Protein AF-0000000069091262 (afdb_homodimer)

pLDDT: mean 72.58, std 22.58, range [23.48, 96.19]

InterPro domains:
  IPR019362 Methylmalonic aciduria and homocystinuria type D protein [PF10229] (3-123)
  IPR019362 Methylmalonic aciduria and homocystinuria type D protein [PTHR13192] (2-123)

Structure (mmCIF, N/CA/C/O backbone):
data_AF-0000000069091262-model_v1
#
loop_
_entity.id
_entity.type
_entity.pdbx_description
1 polymer 'Methylmalonic aciduria and homocystinuria type D-like protein, mitochondrial'
#
loop_
_atom_site.group_PDB
_atom_site.id
_atom_site.type_symbol
_atom_site.label_atom_id
_atom_site.label_alt_id
_atom_site.label_comp_id
_atom_site.label_asym_id
_atom_site.label_entity_id
_atom_site.label_seq_id
_atom_site.pdbx_PDB_ins_code
_atom_site.Cartn_x
_atom_site.Cartn_y
_atom_site.Cartn_z
_atom_site.occupancy
_atom_site.B_iso_or_equiv
_atom_site.auth_seq_id
_atom_site.auth_comp_id
_atom_site.auth_asym_id
_atom_site.auth_atom_id
_atom_site.pdbx_PDB_model_num
ATOM 1 N N . MET A 1 1 ? -15.031 -21.859 -7.926 1 33.59 1 MET A N 1
ATOM 2 C CA . MET A 1 1 ? -15.445 -20.453 -7.871 1 33.59 1 MET A CA 1
ATOM 3 C C . MET A 1 1 ? -14.242 -19.531 -8.062 1 33.59 1 MET A C 1
ATOM 5 O O . MET A 1 1 ? -13.242 -19.656 -7.344 1 33.59 1 MET A O 1
ATOM 9 N N . SER A 1 2 ? -14.102 -19.078 -9.289 1 42.84 2 SER A N 1
ATOM 10 C CA . SER A 1 2 ? -12.93 -18.344 -9.781 1 42.84 2 SER A CA 1
ATOM 11 C C . SER A 1 2 ? -12.516 -17.25 -8.805 1 42.84 2 SER A C 1
ATOM 13 O O . SER A 1 2 ? -13.32 -16.391 -8.453 1 42.84 2 SER A O 1
ATOM 15 N N . LYS A 1 3 ? -11.922 -17.656 -7.812 1 57.53 3 LYS A N 1
ATOM 16 C CA . LYS A 1 3 ? -11.625 -16.734 -6.707 1 57.53 3 LYS A CA 1
ATOM 17 C C . LYS A 1 3 ? -11.211 -15.367 -7.223 1 57.53 3 LYS A C 1
ATOM 19 O O . LYS A 1 3 ? -10.305 -15.258 -8.055 1 57.53 3 LYS A O 1
ATOM 24 N N . SER A 1 4 ? -12.102 -14.391 -7.148 1 66.06 4 SER A N 1
ATOM 25 C CA . SER A 1 4 ? -12 -13.016 -7.641 1 66.06 4 SER A CA 1
ATOM 26 C C . SER A 1 4 ? -10.695 -12.367 -7.195 1 66.06 4 SER A C 1
ATOM 28 O O . SER A 1 4 ? -10.211 -12.609 -6.086 1 66.06 4 SER A O 1
ATOM 30 N N . SER A 1 5 ? -9.969 -11.875 -8.172 1 82.62 5 SER A N 1
ATOM 31 C CA . SER A 1 5 ? -8.734 -11.133 -7.934 1 82.62 5 SER A CA 1
ATOM 32 C C . SER A 1 5 ? -8.961 -9.969 -6.977 1 82.62 5 SER A C 1
ATOM 34 O O . SER A 1 5 ? -10.016 -9.32 -7.016 1 82.62 5 SER A O 1
ATOM 36 N N . LEU A 1 6 ? -8.188 -9.953 -5.93 1 86.81 6 LEU A N 1
ATOM 37 C CA . LEU A 1 6 ? -8.25 -8.82 -5.012 1 86.81 6 LEU A CA 1
ATOM 38 C C . LEU A 1 6 ? -6.855 -8.242 -4.762 1 86.81 6 LEU A C 1
ATOM 40 O O . LEU A 1 6 ? -5.91 -8.992 -4.492 1 86.81 6 LEU A O 1
ATOM 44 N N . THR A 1 7 ? -6.785 -6.98 -4.918 1 87.69 7 THR A N 1
ATOM 45 C CA . THR A 1 7 ? -5.574 -6.223 -4.617 1 87.69 7 THR A CA 1
ATOM 46 C C . THR A 1 7 ? -5.855 -5.145 -3.574 1 87.69 7 THR A C 1
ATOM 48 O O . THR A 1 7 ? -6.879 -4.461 -3.643 1 87.69 7 THR A O 1
ATOM 51 N N . VAL A 1 8 ? -4.984 -5.035 -2.604 1 86.94 8 VAL A N 1
ATOM 52 C CA . VAL A 1 8 ? -5.082 -4.004 -1.573 1 86.94 8 VAL A CA 1
ATOM 53 C C . VAL A 1 8 ? -3.848 -3.105 -1.623 1 86.94 8 VAL A C 1
ATOM 55 O O . VAL A 1 8 ? -2.717 -3.594 -1.663 1 86.94 8 VAL A O 1
ATOM 58 N N . ILE A 1 9 ? -4.059 -1.83 -1.639 1 88.31 9 ILE A N 1
ATOM 59 C CA . ILE A 1 9 ? -2.994 -0.836 -1.575 1 88.31 9 ILE A CA 1
ATOM 60 C C . ILE A 1 9 ? -3.113 -0.033 -0.282 1 88.31 9 ILE A C 1
ATOM 62 O O . ILE A 1 9 ? -4.145 0.593 -0.027 1 88.31 9 ILE A O 1
ATOM 66 N N . THR A 1 10 ? -2.111 -0.084 0.48 1 89.44 10 THR A N 1
ATOM 67 C CA . THR A 1 10 ? -2.084 0.651 1.74 1 89.44 10 THR A CA 1
ATOM 68 C C . THR A 1 10 ? -0.967 1.689 1.736 1 89.44 10 THR A C 1
ATOM 70 O O . THR A 1 10 ? 0.157 1.398 1.321 1 89.44 10 THR A O 1
ATOM 73 N N . ILE A 1 11 ? -1.297 2.869 2.152 1 89.38 11 ILE A N 1
ATOM 74 C CA . ILE A 1 11 ? -0.307 3.93 2.301 1 89.38 11 ILE A CA 1
ATOM 75 C C . ILE A 1 11 ? -0.222 4.355 3.764 1 89.38 11 ILE A C 1
ATOM 77 O O . ILE A 1 11 ? -1.247 4.539 4.426 1 89.38 11 ILE A O 1
ATOM 81 N N . SER A 1 12 ? 0.954 4.371 4.277 1 89.56 12 SER A N 1
ATOM 82 C CA . SER A 1 12 ? 1.225 4.871 5.621 1 89.56 12 SER A CA 1
ATOM 83 C C . SER A 1 12 ? 2.193 6.051 5.59 1 89.56 12 SER A C 1
ATOM 85 O O . SER A 1 12 ? 3.246 5.977 4.953 1 89.56 12 SER A O 1
ATOM 87 N N . HIS A 1 13 ? 1.832 7.113 6.258 1 90.12 13 HIS A N 1
ATOM 88 C CA . HIS A 1 13 ? 2.629 8.336 6.312 1 90.12 13 HIS A CA 1
ATOM 89 C C . HIS A 1 13 ? 2.992 8.688 7.75 1 90.12 13 HIS A C 1
ATOM 91 O O . HIS A 1 13 ? 2.129 8.703 8.633 1 90.12 13 HIS A O 1
ATOM 97 N N . ARG A 1 14 ? 4.277 8.906 7.977 1 90.62 14 ARG A N 1
ATOM 98 C CA . ARG A 1 14 ? 4.707 9.383 9.289 1 90.62 14 ARG A CA 1
ATOM 99 C C . ARG A 1 14 ? 4.375 10.859 9.469 1 90.62 14 ARG A C 1
ATOM 101 O O . ARG A 1 14 ? 4.941 11.719 8.789 1 90.62 14 ARG A O 1
ATOM 108 N N . THR A 1 15 ? 3.559 11.18 10.43 1 93.44 15 THR A N 1
ATOM 109 C CA . THR A 1 15 ? 3.084 12.547 10.625 1 93.44 15 THR A CA 1
ATOM 110 C C . THR A 1 15 ? 4.027 13.32 11.539 1 93.44 15 THR A C 1
ATOM 112 O O . THR A 1 15 ? 4.777 12.727 12.312 1 93.44 15 THR A O 1
ATOM 115 N N . SER A 1 16 ? 3.936 14.609 11.461 1 94.06 16 SER A N 1
ATOM 116 C CA . SER A 1 16 ? 4.715 15.492 12.328 1 94.06 16 SER A CA 1
ATOM 117 C C . SER A 1 16 ? 4.125 15.555 13.727 1 94.06 16 SER A C 1
ATOM 119 O O . SER A 1 16 ? 4.859 15.648 14.711 1 94.06 16 SER A O 1
ATOM 121 N N . HIS A 1 17 ? 2.859 15.508 13.789 1 94.69 17 HIS A N 1
ATOM 122 C CA . HIS A 1 17 ? 2.186 15.641 15.07 1 94.69 17 HIS A CA 1
ATOM 123 C C . HIS A 1 17 ? 1.541 14.328 15.5 1 94.69 17 HIS A C 1
ATOM 125 O O . HIS A 1 17 ? 1.252 13.469 14.656 1 94.69 17 HIS A O 1
ATOM 131 N N . ASP A 1 18 ? 1.351 14.211 16.797 1 94.19 18 ASP A N 1
ATOM 132 C CA . ASP A 1 18 ? 0.651 13.078 17.391 1 94.19 18 ASP A CA 1
ATOM 133 C C . ASP A 1 18 ? -0.83 13.086 17.031 1 94.19 18 ASP A C 1
ATOM 135 O O . ASP A 1 18 ? -1.584 13.945 17.484 1 94.19 18 ASP A O 1
ATOM 139 N N . MET A 1 19 ? -1.296 12.078 16.25 1 93.06 19 MET A N 1
ATOM 140 C CA . MET A 1 19 ? -2.637 12.039 15.688 1 93.06 19 MET A CA 1
ATOM 141 C C . MET A 1 19 ? -3.67 11.656 16.734 1 93.06 19 MET A C 1
ATOM 143 O O . MET A 1 19 ? -4.875 11.742 16.5 1 93.06 19 MET A O 1
ATOM 147 N N . SER A 1 20 ? -3.197 11.273 17.891 1 89.94 20 SER A N 1
ATOM 148 C CA . SER A 1 20 ? -4.133 10.938 18.969 1 89.94 20 SER A CA 1
ATOM 149 C C . SER A 1 20 ? -4.59 12.195 19.703 1 89.94 20 SER A C 1
ATOM 151 O O . SER A 1 20 ? -5.578 12.156 20.438 1 89.94 20 SER A O 1
ATOM 153 N N . GLY A 1 21 ? -3.908 13.211 19.484 1 89.31 21 GLY A N 1
ATOM 154 C CA . GLY A 1 21 ? -4.246 14.453 20.156 1 89.31 21 GLY A CA 1
ATOM 155 C C . GLY A 1 21 ? -5.109 15.375 19.297 1 89.31 21 GLY A C 1
ATOM 156 O O . GLY A 1 21 ? -5.398 15.07 18.141 1 89.31 21 GLY A O 1
ATOM 157 N N . TRP A 1 22 ? -5.641 16.484 20.125 1 90 22 TRP A N 1
ATOM 158 C CA . TRP A 1 22 ? -6.438 17.484 19.438 1 90 22 TRP A CA 1
ATOM 159 C C . TRP A 1 22 ? -5.828 18.875 19.609 1 90 22 TRP A C 1
ATOM 161 O O . TRP A 1 22 ? -5.523 19.297 20.734 1 90 22 TRP A O 1
ATOM 171 N N . SER A 1 23 ? -5.367 19.406 18.547 1 94.44 23 SER A N 1
ATOM 172 C CA . SER A 1 23 ? -4.91 20.781 18.422 1 94.44 23 SER A CA 1
ATOM 173 C C . SER A 1 23 ? -5.148 21.328 17.016 1 94.44 23 SER A C 1
ATOM 175 O O . SER A 1 23 ? -5.477 20.562 16.094 1 94.44 23 SER A O 1
ATOM 177 N N . GLN A 1 24 ? -5.023 22.594 16.938 1 96.12 24 GLN A N 1
ATOM 178 C CA . GLN A 1 24 ? -5.195 23.203 15.617 1 96.12 24 GLN A CA 1
ATOM 179 C C . GLN A 1 24 ? -4.176 22.641 14.625 1 96.12 24 GLN A C 1
ATOM 181 O O . GLN A 1 24 ? -4.527 22.312 13.492 1 96.12 24 GLN A O 1
ATOM 186 N N . ASP A 1 25 ? -2.926 22.516 15.016 1 95.56 25 ASP A N 1
ATOM 187 C CA . ASP A 1 25 ? -1.871 22 14.148 1 95.56 25 ASP A CA 1
ATOM 188 C C . ASP A 1 25 ? -2.16 20.562 13.742 1 95.56 25 ASP A C 1
ATOM 190 O O . ASP A 1 25 ? -1.949 20.172 12.586 1 95.56 25 ASP A O 1
ATOM 194 N N . VAL A 1 26 ? -2.596 19.781 14.672 1 94.75 26 VAL A N 1
ATOM 195 C CA . VAL A 1 26 ? -2.932 18.391 14.406 1 94.75 26 VAL A CA 1
ATOM 196 C C . VAL A 1 26 ? -4.094 18.312 13.414 1 94.75 26 VAL A C 1
ATOM 198 O O . VAL A 1 26 ? -4.062 17.531 12.461 1 94.75 26 VAL A O 1
ATOM 201 N N . GLU A 1 27 ? -5.074 19.156 13.617 1 95.25 27 GLU A N 1
ATOM 202 C CA . GLU A 1 27 ? -6.242 19.156 12.742 1 95.25 27 GLU A CA 1
ATOM 203 C C . GLU A 1 27 ? -5.867 19.578 11.328 1 95.25 27 GLU A C 1
ATOM 205 O O . GLU A 1 27 ? -6.344 18.984 10.352 1 95.25 27 GLU A O 1
ATOM 210 N N . GLU A 1 28 ? -5.094 20.562 11.242 1 96 28 GLU A N 1
ATOM 211 C CA . GLU A 1 28 ? -4.645 21.016 9.93 1 96 28 GLU A CA 1
ATOM 212 C C . GLU A 1 28 ? -3.867 19.922 9.203 1 96 28 GLU A C 1
ATOM 214 O O . GLU A 1 28 ? -4.094 19.688 8.016 1 96 28 GLU A O 1
ATOM 219 N N . GLU A 1 29 ? -2.926 19.297 9.891 1 94.62 29 GLU A N 1
ATOM 220 C CA . GLU A 1 29 ? -2.176 18.203 9.281 1 94.62 29 GLU A CA 1
ATOM 221 C C . GLU A 1 29 ? -3.102 17.047 8.875 1 94.62 29 GLU A C 1
ATOM 223 O O . GLU A 1 29 ? -2.979 16.516 7.777 1 94.62 29 GLU A O 1
ATOM 228 N N . ARG A 1 30 ? -4.062 16.719 9.766 1 94.31 30 ARG A N 1
ATOM 229 C CA . ARG A 1 30 ? -5.012 15.641 9.516 1 94.31 30 ARG A CA 1
ATOM 230 C C . ARG A 1 30 ? -5.875 15.945 8.289 1 94.31 30 ARG A C 1
ATOM 232 O O . ARG A 1 30 ? -6.059 15.094 7.426 1 94.31 30 ARG A O 1
ATOM 239 N N . GLU A 1 31 ? -6.379 17.109 8.203 1 95 31 GLU A N 1
ATOM 240 C CA . GLU A 1 31 ? -7.242 17.516 7.098 1 95 31 GLU A CA 1
ATOM 241 C C . GLU A 1 31 ? -6.473 17.547 5.781 1 95 31 GLU A C 1
ATOM 243 O O . GLU A 1 31 ? -7.008 17.188 4.73 1 95 31 GLU A O 1
ATOM 248 N N . GLY A 1 32 ? -5.258 18.016 5.828 1 93.94 32 GLY A N 1
ATOM 249 C CA . GLY A 1 32 ? -4.426 18.016 4.637 1 93.94 32 GLY A CA 1
ATOM 250 C C . GLY A 1 32 ? -4.156 16.609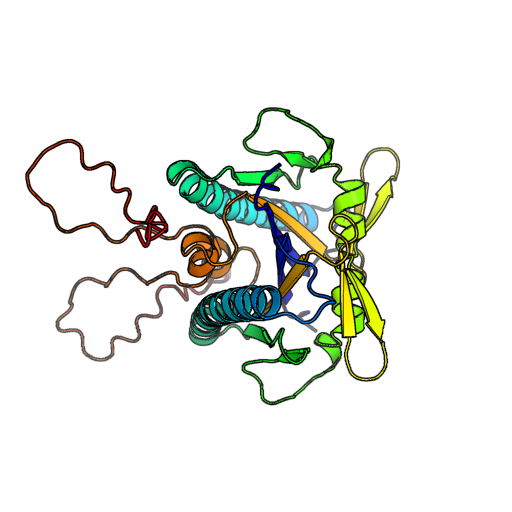 4.105 1 93.94 32 GLY A C 1
ATOM 251 O O . GLY A 1 32 ? -4.273 16.375 2.902 1 93.94 32 GLY A O 1
ATOM 252 N N . LEU A 1 33 ? -3.779 15.781 4.973 1 93.19 33 LEU A N 1
ATOM 253 C CA . LEU A 1 33 ? -3.516 14.398 4.582 1 93.19 33 LEU A CA 1
ATOM 254 C C . LEU A 1 33 ? -4.789 13.719 4.078 1 93.19 33 LEU A C 1
ATOM 256 O O . LEU A 1 33 ? -4.758 12.984 3.09 1 93.19 33 LEU A O 1
ATOM 260 N N . LEU A 1 34 ? -5.926 14.008 4.75 1 94.25 34 LEU A N 1
ATOM 261 C CA . LEU A 1 34 ? -7.215 13.477 4.32 1 94.25 34 LEU A CA 1
ATOM 262 C C . LEU A 1 34 ? -7.543 13.93 2.9 1 94.25 34 LEU A C 1
ATOM 264 O O . LEU A 1 34 ? -7.898 13.109 2.051 1 94.25 34 LEU A O 1
ATOM 268 N N . ALA A 1 35 ? -7.402 15.195 2.662 1 93.25 35 ALA A N 1
ATOM 269 C CA . ALA A 1 35 ? -7.707 15.742 1.345 1 93.25 35 ALA A CA 1
ATOM 270 C C . ALA A 1 35 ? -6.82 15.125 0.27 1 93.25 35 ALA A C 1
ATOM 272 O O . ALA A 1 35 ? -7.301 14.758 -0.806 1 93.25 35 ALA A O 1
ATOM 273 N N . ALA A 1 36 ? -5.598 15.008 0.542 1 89.56 36 ALA A N 1
ATOM 274 C CA . ALA A 1 36 ? -4.652 14.43 -0.409 1 89.56 36 ALA A CA 1
ATOM 275 C C . ALA A 1 36 ? -5.008 12.977 -0.718 1 89.56 36 ALA A C 1
ATOM 277 O O . ALA A 1 36 ? -5.004 12.562 -1.88 1 89.56 36 ALA A O 1
ATOM 278 N N . PHE A 1 37 ? -5.309 12.227 0.301 1 91.31 37 PHE A N 1
ATOM 279 C CA . PHE A 1 37 ? -5.637 10.82 0.103 1 91.31 37 PHE A CA 1
ATOM 280 C C . PHE A 1 37 ? -6.93 10.664 -0.691 1 91.31 37 PHE A C 1
ATOM 282 O O . PHE A 1 37 ? -7.004 9.859 -1.621 1 91.31 37 PHE A O 1
ATOM 289 N N . ILE A 1 38 ? -7.918 11.391 -0.318 1 91.12 38 ILE A N 1
ATOM 290 C CA . ILE A 1 38 ? -9.211 11.281 -0.978 1 91.12 38 ILE A CA 1
ATOM 291 C C . ILE A 1 38 ? -9.078 11.656 -2.451 1 91.12 38 ILE A C 1
ATOM 293 O O . ILE A 1 38 ? -9.641 10.984 -3.322 1 91.12 38 ILE A O 1
ATOM 297 N N . LYS A 1 39 ? -8.367 12.633 -2.674 1 89.62 39 LYS A N 1
ATOM 298 C CA . LYS A 1 39 ? -8.164 13.023 -4.066 1 89.62 39 LYS A CA 1
ATOM 299 C C . LYS A 1 39 ? -7.438 11.938 -4.848 1 89.62 39 LYS A C 1
ATOM 301 O O . LYS A 1 39 ? -7.898 11.516 -5.91 1 89.62 39 LYS A O 1
ATOM 306 N N . GLY A 1 40 ? -6.32 11.477 -4.336 1 86.56 40 GLY A N 1
ATOM 307 C CA . GLY A 1 40 ? -5.535 10.453 -5.016 1 86.56 40 GLY A CA 1
ATOM 308 C C . GLY A 1 40 ? -6.281 9.141 -5.176 1 86.56 40 GLY A C 1
ATOM 309 O O . GLY A 1 40 ? -6.367 8.602 -6.281 1 86.56 40 GLY A O 1
ATOM 310 N N . ALA A 1 41 ? -6.816 8.656 -4.059 1 89.12 41 ALA A N 1
ATOM 311 C CA . ALA A 1 41 ? -7.543 7.391 -4.082 1 89.12 41 ALA A CA 1
ATOM 312 C C . ALA A 1 41 ? -8.797 7.496 -4.949 1 89.12 41 ALA A C 1
ATOM 314 O O . ALA A 1 41 ? -9.148 6.551 -5.66 1 89.12 41 ALA A O 1
ATOM 315 N N . GLY A 1 42 ? -9.469 8.594 -4.844 1 89.44 42 GLY A N 1
ATOM 316 C CA . GLY A 1 42 ? -10.625 8.82 -5.688 1 89.44 42 GLY A CA 1
ATOM 317 C C . GLY A 1 42 ? -10.312 8.75 -7.172 1 89.44 42 GLY A C 1
ATOM 318 O O . GLY A 1 42 ? -11.039 8.117 -7.938 1 89.44 42 GLY A O 1
ATOM 319 N N . ASP A 1 43 ? -9.25 9.375 -7.582 1 85.81 43 ASP A N 1
ATOM 320 C CA . ASP A 1 43 ? -8.828 9.352 -8.977 1 85.81 43 ASP A CA 1
ATOM 321 C C . ASP A 1 43 ? -8.516 7.93 -9.438 1 85.81 43 ASP A C 1
ATOM 323 O O . ASP A 1 43 ? -8.898 7.523 -10.531 1 85.81 43 ASP A O 1
ATOM 327 N N . ILE A 1 44 ? -7.848 7.195 -8.625 1 86.06 44 ILE A N 1
ATOM 328 C CA . ILE A 1 44 ? -7.445 5.832 -8.961 1 86.06 44 ILE A CA 1
ATOM 329 C C . ILE A 1 44 ? -8.68 4.941 -9.07 1 86.06 44 ILE A C 1
ATOM 331 O O . ILE A 1 44 ? -8.82 4.184 -10.031 1 86.06 44 ILE A O 1
ATOM 335 N N . CYS A 1 45 ? -9.578 5.094 -8.148 1 88.94 45 CYS A N 1
ATOM 336 C CA . CYS A 1 45 ? -10.789 4.281 -8.164 1 88.94 45 CYS A CA 1
ATOM 337 C C . CYS A 1 45 ? -11.648 4.605 -9.375 1 88.94 45 CYS A C 1
ATOM 339 O O . CYS A 1 45 ? -12.234 3.705 -9.984 1 88.94 45 CYS A O 1
ATOM 341 N N . GLU A 1 46 ? -11.695 5.863 -9.648 1 90.38 46 GLU A N 1
ATOM 342 C CA . GLU A 1 46 ? -12.469 6.242 -10.82 1 90.38 46 GLU A CA 1
ATOM 343 C C . GLU A 1 46 ? -11.906 5.605 -12.086 1 90.38 46 GLU A C 1
ATOM 345 O O . GLU A 1 46 ? -12.648 5.074 -12.914 1 90.38 46 GLU A O 1
ATOM 350 N N . ALA A 1 47 ? -10.641 5.625 -12.289 1 85.12 47 ALA A N 1
ATOM 351 C CA . ALA A 1 47 ? -9.984 5.035 -13.453 1 85.12 47 ALA A CA 1
ATOM 352 C C . ALA A 1 47 ? -10.219 3.527 -13.508 1 85.12 47 ALA A C 1
ATOM 354 O O . ALA A 1 47 ? -10.555 2.986 -14.562 1 85.12 47 ALA A O 1
ATOM 355 N N . LEU A 1 48 ? -10.102 2.854 -12.406 1 88.31 48 LEU A N 1
ATOM 356 C CA . LEU A 1 48 ? -10.258 1.403 -12.344 1 88.31 48 LEU A CA 1
ATOM 357 C C . LEU A 1 48 ? -11.703 1.003 -12.625 1 88.31 48 LEU A C 1
ATOM 359 O O . LEU A 1 48 ? -11.961 0.082 -13.406 1 88.31 48 LEU A O 1
ATOM 363 N N . ASN A 1 49 ? -12.617 1.737 -12.023 1 90.38 49 ASN A N 1
ATOM 364 C CA . ASN A 1 49 ? -14.031 1.461 -12.25 1 90.38 49 ASN A CA 1
ATOM 365 C C . ASN A 1 49 ? -14.422 1.686 -13.703 1 90.38 49 ASN A C 1
ATOM 367 O O . ASN A 1 49 ? -15.203 0.917 -14.266 1 90.38 49 ASN A O 1
ATOM 371 N N . SER A 1 50 ? -13.844 2.686 -14.266 1 90.31 50 SER A N 1
ATOM 372 C CA . SER A 1 50 ? -14.133 2.984 -15.664 1 90.31 50 SER A CA 1
ATOM 373 C C . SER A 1 50 ? -13.609 1.889 -16.578 1 90.31 50 SER A C 1
ATOM 375 O O . SER A 1 50 ? -14.148 1.682 -17.672 1 90.31 50 SER A O 1
ATOM 377 N N . CYS A 1 51 ? -12.602 1.196 -16.109 1 87 51 CYS A N 1
ATOM 378 C CA . CYS A 1 51 ? -12.008 0.113 -16.891 1 87 51 CYS A CA 1
ATOM 379 C C . CYS A 1 51 ? -12.664 -1.221 -16.562 1 87 51 CYS A C 1
ATOM 381 O O . CYS A 1 51 ? -12.227 -2.27 -17.031 1 87 51 CYS A O 1
ATOM 383 N N . GLY A 1 52 ? -13.672 -1.213 -15.672 1 90.19 52 GLY A N 1
ATOM 384 C CA . GLY A 1 52 ? -14.461 -2.408 -15.422 1 90.19 52 GLY A CA 1
ATOM 385 C C . GLY A 1 52 ? -14.008 -3.174 -14.195 1 90.19 52 GLY A C 1
ATOM 386 O O . GLY A 1 52 ? -14.469 -4.289 -13.945 1 90.19 52 GLY A O 1
ATOM 387 N N . PHE A 1 53 ? -13.078 -2.682 -13.422 1 87.38 53 PHE A N 1
ATOM 388 C CA . PHE A 1 53 ? -12.641 -3.293 -12.172 1 87.38 53 PHE A CA 1
ATOM 389 C C . PHE A 1 53 ? -13.289 -2.609 -10.977 1 87.38 53 PHE A C 1
ATOM 391 O O . PHE A 1 53 ? -13.227 -1.385 -10.844 1 87.38 53 PHE A O 1
ATOM 398 N N . TRP A 1 54 ? -13.852 -3.416 -10.133 1 89.31 54 TRP A N 1
ATOM 399 C CA . TRP A 1 54 ? -14.359 -2.809 -8.906 1 89.31 54 TRP A CA 1
ATOM 400 C C . TRP A 1 54 ? -13.227 -2.201 -8.086 1 89.31 54 TRP A C 1
ATOM 402 O O . TRP A 1 54 ? -12.18 -2.82 -7.91 1 89.31 54 TRP A O 1
ATOM 412 N N . ALA A 1 55 ? -13.414 -0.997 -7.633 1 89.75 55 ALA A N 1
ATOM 413 C CA . ALA A 1 55 ? -12.453 -0.332 -6.758 1 89.75 55 ALA A CA 1
ATOM 414 C C . ALA A 1 55 ? -13.156 0.596 -5.773 1 89.75 55 ALA A C 1
ATOM 416 O O . ALA A 1 55 ? -14.117 1.275 -6.133 1 89.75 55 ALA A O 1
ATOM 417 N N . ASP A 1 56 ? -12.656 0.563 -4.578 1 90.75 56 ASP A N 1
ATOM 418 C CA . ASP A 1 56 ? -13.102 1.446 -3.508 1 90.75 56 ASP A CA 1
ATOM 419 C C . ASP A 1 56 ? -12.008 1.643 -2.463 1 90.75 56 ASP A C 1
ATOM 421 O O . ASP A 1 56 ? -10.977 0.963 -2.5 1 90.75 56 ASP A O 1
ATOM 425 N N . PHE A 1 57 ? -12.156 2.699 -1.613 1 88.94 57 PHE A N 1
ATOM 426 C CA . PHE A 1 57 ? -11.18 2.924 -0.549 1 88.94 57 PHE A CA 1
ATOM 427 C C . PHE A 1 57 ? -11.883 3.273 0.758 1 88.94 57 PHE A C 1
ATOM 429 O O . PHE A 1 57 ? -13.062 3.639 0.758 1 88.94 57 PHE A O 1
ATOM 436 N N . ILE A 1 58 ? -11.234 3.092 1.827 1 88.5 58 ILE A N 1
ATOM 437 C CA . ILE A 1 58 ? -11.773 3.426 3.141 1 88.5 58 ILE A CA 1
ATOM 438 C C . ILE A 1 58 ? -11.586 4.918 3.41 1 88.5 58 ILE A C 1
ATOM 440 O O . ILE A 1 58 ? -10.492 5.457 3.232 1 88.5 58 ILE A O 1
ATOM 444 N N . ASP A 1 59 ? -12.633 5.551 3.736 1 89.56 59 ASP A N 1
ATOM 445 C CA . ASP A 1 59 ? -12.547 6.926 4.215 1 89.56 59 ASP A CA 1
ATOM 446 C C . ASP A 1 59 ? -11.867 6.992 5.582 1 89.56 59 ASP A C 1
ATOM 448 O O . ASP A 1 59 ? -12.43 6.535 6.582 1 89.56 59 ASP A O 1
ATOM 452 N N . PRO A 1 60 ? -10.672 7.617 5.699 1 88.75 60 PRO A N 1
ATOM 453 C CA . PRO A 1 60 ? -9.945 7.594 6.973 1 88.75 60 PRO A CA 1
ATOM 454 C C . PRO A 1 60 ? -10.664 8.375 8.07 1 88.75 60 PRO A C 1
ATOM 456 O O . PRO A 1 60 ? -10.406 8.164 9.258 1 88.75 60 PRO A O 1
ATOM 459 N N . SER A 1 61 ? -11.516 9.273 7.707 1 88.31 61 SER A N 1
ATOM 460 C CA . SER A 1 61 ? -12.156 10.133 8.703 1 88.31 61 SER A CA 1
ATOM 461 C C . SER A 1 61 ? -13.266 9.383 9.438 1 88.31 61 SER A C 1
ATOM 463 O O . SER A 1 61 ? -13.641 9.766 10.547 1 88.31 61 SER A O 1
ATOM 465 N N . CYS A 1 62 ? -13.789 8.328 8.828 1 84.75 62 CYS A N 1
ATOM 466 C CA . CYS A 1 62 ? -14.914 7.66 9.469 1 84.75 62 CYS A CA 1
ATOM 467 C C . CYS A 1 62 ? -14.75 6.145 9.422 1 84.75 62 CYS A C 1
ATOM 469 O O . CYS A 1 62 ? -15.492 5.414 10.086 1 84.75 62 CYS A O 1
ATOM 471 N N . GLY A 1 63 ? -13.844 5.648 8.578 1 83.31 63 GLY A N 1
ATOM 472 C CA . GLY A 1 63 ? -13.562 4.219 8.555 1 83.31 63 GLY A CA 1
ATOM 473 C C . GLY A 1 63 ? -14.531 3.436 7.688 1 83.31 63 GLY A C 1
ATOM 474 O O . GLY A 1 63 ? -14.648 2.217 7.828 1 83.31 63 GLY A O 1
ATOM 475 N N . LYS A 1 64 ? -15.203 4.043 6.727 1 83.5 64 LYS A N 1
ATOM 476 C CA . LYS A 1 64 ? -16.172 3.402 5.832 1 83.5 64 LYS A CA 1
ATOM 477 C C . LYS A 1 64 ? -15.734 3.523 4.375 1 83.5 64 LYS A C 1
ATOM 479 O O . LYS A 1 64 ? -14.961 4.418 4.027 1 83.5 64 LYS A O 1
ATOM 484 N N . PRO A 1 65 ? -16.266 2.545 3.541 1 88.25 65 PRO A N 1
ATOM 485 C CA . PRO A 1 65 ? -15.992 2.729 2.113 1 88.25 65 PRO A CA 1
ATOM 486 C C . PRO A 1 65 ? -16.469 4.082 1.591 1 88.25 65 PRO A C 1
ATOM 488 O O . PRO A 1 65 ? -17.531 4.562 1.994 1 88.25 65 PRO A O 1
ATOM 491 N N . TYR A 1 66 ? -15.656 4.602 0.7 1 90.25 66 TYR A N 1
ATOM 492 C CA . TYR A 1 66 ? -15.93 5.957 0.246 1 90.25 66 TYR A CA 1
ATOM 493 C C . TYR A 1 66 ? -16.938 5.957 -0.899 1 90.25 66 TYR A C 1
ATOM 495 O O . TYR A 1 66 ? -17.828 6.809 -0.95 1 90.25 66 TYR A O 1
ATOM 503 N N . LEU A 1 67 ? -16.812 5.133 -1.852 1 89.12 67 LEU A N 1
ATOM 504 C CA . LEU A 1 67 ? -17.625 5.176 -3.061 1 89.12 67 LEU A CA 1
ATOM 505 C C . LEU A 1 67 ? -18.859 4.297 -2.914 1 89.12 67 LEU A C 1
ATOM 507 O O . LEU A 1 67 ? -19.906 4.586 -3.51 1 89.12 67 LEU A O 1
ATOM 511 N N . SER A 1 68 ? -18.703 3.17 -2.367 1 79.56 68 SER A N 1
ATOM 512 C CA . SER A 1 68 ? -19.828 2.254 -2.234 1 79.56 68 SER A CA 1
ATOM 513 C C . SER A 1 68 ? -20.641 2.559 -0.98 1 79.56 68 SER A C 1
ATOM 515 O O . SER A 1 68 ? -20.109 3.061 0.008 1 79.56 68 SER A O 1
ATOM 517 N N . ASN A 1 69 ? -21.875 3.119 -1.134 1 59.38 69 ASN A N 1
ATOM 518 C CA . ASN A 1 69 ? -22.828 3.512 -0.101 1 59.38 69 ASN A CA 1
ATOM 519 C C . ASN A 1 69 ? -22.922 2.461 1.001 1 59.38 69 ASN A C 1
ATOM 521 O O . ASN A 1 69 ? -23.656 2.645 1.976 1 59.38 69 ASN A O 1
ATOM 525 N N . HIS A 1 70 ? -22.25 1.355 1.2 1 51.53 70 HIS A N 1
ATOM 526 C CA . HIS A 1 70 ? -22.641 0.564 2.363 1 51.53 70 HIS A CA 1
ATOM 527 C C . HIS A 1 70 ? -22.297 -0.909 2.164 1 51.53 70 HIS A C 1
ATOM 529 O O . HIS A 1 70 ? -22.781 -1.769 2.902 1 51.53 70 HIS A O 1
ATOM 535 N N . THR A 1 71 ? -22.062 -1.321 1.007 1 44.66 71 THR A N 1
ATOM 536 C CA . THR A 1 71 ? -22.172 -2.775 1.042 1 44.66 71 THR A CA 1
ATOM 537 C C . THR A 1 71 ? -21.266 -3.359 2.123 1 44.66 71 THR A C 1
ATOM 539 O O . THR A 1 71 ? -20.422 -2.658 2.67 1 44.66 71 THR A O 1
ATOM 542 N N . ASN A 1 72 ? -20.969 -4.812 1.978 1 44.81 72 ASN A N 1
ATOM 543 C CA . ASN A 1 72 ? -20.578 -5.805 2.977 1 44.81 72 ASN A CA 1
ATOM 544 C C . ASN A 1 72 ? -19.281 -5.418 3.68 1 44.81 72 ASN A C 1
ATOM 546 O O . ASN A 1 72 ? -18.25 -5.227 3.029 1 44.81 72 ASN A O 1
ATOM 550 N N . SER A 1 73 ? -19.422 -4.773 4.871 1 46.72 73 SER A N 1
ATOM 551 C CA . SER A 1 73 ? -18.641 -4.441 6.062 1 46.72 73 SER A CA 1
ATOM 552 C C . SER A 1 73 ? -17.406 -5.316 6.172 1 46.72 73 SER A C 1
ATOM 554 O O . SER A 1 73 ? -16.453 -4.977 6.895 1 46.72 73 SER A O 1
ATOM 556 N N . THR A 1 74 ? -17.641 -6.477 5.656 1 47.38 74 THR A N 1
ATOM 557 C CA . THR A 1 74 ? -16.688 -7.484 6.105 1 47.38 74 THR A CA 1
ATOM 558 C C . THR A 1 74 ? -15.258 -7.105 5.695 1 47.38 74 THR A C 1
ATOM 560 O O . THR A 1 74 ? -14.312 -7.297 6.461 1 47.38 74 THR A O 1
ATOM 563 N N . PHE A 1 75 ? -15.242 -6.844 4.32 1 48.81 75 PHE A N 1
ATOM 564 C CA . PHE A 1 75 ? -13.852 -6.703 3.904 1 48.81 75 PHE A CA 1
ATOM 565 C C . PHE A 1 75 ? -13.195 -5.512 4.598 1 48.81 75 PHE A C 1
ATOM 567 O O . PHE A 1 75 ? -11.984 -5.504 4.812 1 48.81 75 PHE A O 1
ATOM 574 N N . PHE A 1 76 ? -14.297 -4.66 5.141 1 55.41 76 PHE A N 1
ATOM 575 C CA . PHE A 1 76 ? -13.781 -3.365 5.57 1 55.41 76 PHE A CA 1
ATOM 576 C C . PHE A 1 76 ? -13.766 -3.266 7.094 1 55.41 76 PHE A C 1
ATOM 578 O O . PHE A 1 76 ? -13.734 -2.166 7.648 1 55.41 76 PHE A O 1
ATOM 585 N N . GLU A 1 77 ? -13.969 -4.48 7.688 1 63.31 77 GLU A N 1
ATOM 586 C CA . GLU A 1 77 ? -13.773 -4.25 9.117 1 63.31 77 GLU A CA 1
ATOM 587 C C . GLU A 1 77 ? -12.438 -3.557 9.383 1 63.31 77 GLU A C 1
ATOM 589 O O . GLU A 1 77 ? -11.391 -4.199 9.398 1 63.31 77 GLU A O 1
ATOM 594 N N . THR A 1 78 ? -12.5 -2.268 9.57 1 69.56 78 THR A N 1
ATOM 595 C CA . THR A 1 78 ? -11.336 -1.389 9.617 1 69.56 78 THR A CA 1
ATOM 596 C C . THR A 1 78 ? -10.391 -1.806 10.742 1 69.56 78 THR A C 1
ATOM 598 O O . THR A 1 78 ? -9.172 -1.842 10.555 1 69.56 78 THR A O 1
ATOM 601 N N . ASP A 1 79 ? -11.047 -2.23 11.867 1 73.56 79 ASP A N 1
ATOM 602 C CA . ASP A 1 79 ? -10.18 -2.598 12.984 1 73.56 79 ASP A CA 1
ATOM 603 C C . ASP A 1 79 ? -9.32 -3.811 12.633 1 73.56 79 ASP A C 1
ATOM 605 O O . ASP A 1 79 ? -8.102 -3.787 12.82 1 73.56 79 ASP A O 1
ATOM 609 N N . GLU A 1 80 ? -10.023 -4.723 12.211 1 72.12 80 GLU A N 1
ATOM 610 C CA . GLU A 1 80 ? -9.297 -5.941 11.867 1 72.12 80 GLU A CA 1
ATOM 611 C C . GLU A 1 80 ? -8.32 -5.691 10.719 1 72.12 80 GLU A C 1
ATOM 613 O O . GLU A 1 80 ? -7.188 -6.176 10.742 1 72.12 80 GLU A O 1
ATOM 618 N N . ARG A 1 81 ? -8.711 -4.875 9.82 1 70.06 81 ARG A N 1
ATOM 619 C CA . ARG A 1 81 ? -7.863 -4.566 8.672 1 70.06 81 ARG A CA 1
ATOM 620 C C . ARG A 1 81 ? -6.598 -3.832 9.109 1 70.06 81 ARG A C 1
ATOM 622 O O . ARG A 1 81 ? -5.488 -4.223 8.734 1 70.06 81 ARG A O 1
ATOM 629 N N . TYR A 1 82 ? -6.762 -2.811 9.867 1 76.38 82 TYR A N 1
ATOM 630 C CA . TYR A 1 82 ? -5.605 -2.029 10.297 1 76.38 82 TYR A CA 1
ATOM 631 C C . TYR A 1 82 ? -4.703 -2.844 11.211 1 76.38 82 TYR A C 1
ATOM 633 O O . TYR A 1 82 ? -3.479 -2.73 11.148 1 76.38 82 TYR A O 1
ATOM 641 N N . ARG A 1 83 ? -5.336 -3.691 12.031 1 73.69 83 ARG A N 1
ATOM 642 C CA . ARG A 1 83 ? -4.527 -4.559 12.875 1 73.69 83 ARG A CA 1
ATOM 643 C C . ARG A 1 83 ? -3.631 -5.465 12.039 1 73.69 83 ARG A C 1
ATOM 645 O O . ARG A 1 83 ? -2.451 -5.641 12.352 1 73.69 83 ARG A O 1
ATOM 652 N N . LYS A 1 84 ? -4.172 -5.793 10.992 1 69.31 84 LYS A N 1
ATOM 653 C CA . LYS A 1 84 ? -3.441 -6.688 10.102 1 69.31 84 LYS A CA 1
ATOM 654 C C . LYS A 1 84 ? -2.344 -5.938 9.352 1 69.31 84 LYS A C 1
ATOM 656 O O . LYS A 1 84 ? -1.39 -6.547 8.867 1 69.31 84 LYS A O 1
ATOM 661 N N . LEU A 1 85 ? -2.473 -4.664 9.297 1 70.25 85 LEU A N 1
ATOM 662 C CA . LEU A 1 85 ? -1.472 -3.832 8.641 1 70.25 85 LEU A CA 1
ATOM 663 C C . LEU A 1 85 ? -0.425 -3.35 9.641 1 70.25 85 LEU A C 1
ATOM 665 O O . LEU A 1 85 ? 0.41 -2.504 9.305 1 70.25 85 LEU A O 1
ATOM 669 N N . GLY A 1 86 ? -0.479 -3.902 10.914 1 69.25 86 GLY A N 1
ATOM 670 C CA . GLY A 1 86 ? 0.531 -3.533 11.891 1 69.25 86 GLY A CA 1
ATOM 671 C C . GLY A 1 86 ? 0.111 -2.371 12.773 1 69.25 86 GLY A C 1
ATOM 672 O O . GLY A 1 86 ? 0.932 -1.811 13.5 1 69.25 86 GLY A O 1
ATOM 673 N N . PHE A 1 87 ? -1.089 -2.047 12.539 1 75.81 87 PHE A N 1
ATOM 674 C CA . PHE A 1 87 ? -1.58 -0.97 13.398 1 75.81 87 PHE A CA 1
ATOM 675 C C . PHE A 1 87 ? -2.355 -1.529 14.578 1 75.81 87 PHE A C 1
ATOM 677 O O . PHE A 1 87 ? -2.982 -2.586 14.477 1 75.81 87 PHE A O 1
ATOM 684 N N . GLU A 1 88 ? -2.152 -0.887 15.68 1 80.5 88 GLU A N 1
ATOM 685 C CA . GLU A 1 88 ? -2.986 -1.123 16.859 1 80.5 88 GLU A CA 1
ATOM 686 C C . GLU A 1 88 ? -4.094 -0.082 16.969 1 80.5 88 GLU A C 1
ATOM 688 O O . GLU A 1 88 ? -3.861 1.107 16.75 1 80.5 88 GLU A O 1
ATOM 693 N N . ILE A 1 89 ? -5.266 -0.602 17.188 1 81.75 89 ILE A N 1
ATOM 694 C CA . ILE A 1 89 ? -6.406 0.296 17.344 1 81.75 89 ILE A CA 1
ATOM 695 C C . ILE A 1 89 ? -6.91 0.26 18.781 1 81.75 89 ILE A C 1
ATOM 697 O O . ILE A 1 89 ? -7.188 -0.813 19.312 1 81.75 89 ILE A O 1
ATOM 701 N N . GLU A 1 90 ? -6.867 1.354 19.391 1 82.06 90 GLU A N 1
ATOM 702 C CA . GLU A 1 90 ? -7.41 1.501 20.734 1 82.06 90 GLU A CA 1
ATOM 703 C C . GLU A 1 90 ? -8.711 2.301 20.719 1 82.06 90 GLU A C 1
ATOM 705 O O . GLU A 1 90 ? -8.773 3.391 20.156 1 82.06 90 GLU A O 1
ATOM 710 N N . ASP A 1 91 ? -9.711 1.621 21.281 1 77.88 91 ASP A N 1
ATOM 711 C CA . ASP A 1 91 ? -10.992 2.312 21.438 1 77.88 91 ASP A CA 1
ATOM 712 C C . ASP A 1 91 ? -11.031 3.105 22.734 1 77.88 91 ASP A C 1
ATOM 714 O O . ASP A 1 91 ? -11.062 2.523 23.828 1 77.88 91 ASP A O 1
ATOM 718 N N . LEU A 1 92 ? -11.023 4.359 22.672 1 76.56 92 LEU A N 1
ATOM 719 C CA . LEU A 1 92 ? -11.016 5.215 23.844 1 76.56 92 LEU A CA 1
ATOM 720 C C . LEU A 1 92 ? -12.398 5.793 24.109 1 76.56 92 LEU A C 1
ATOM 722 O O . LEU A 1 92 ? -12.531 6.828 24.766 1 76.56 92 LEU A O 1
ATOM 726 N N . GLY A 1 93 ? -13.477 5.133 23.75 1 71.75 93 GLY A N 1
ATOM 727 C CA . GLY A 1 93 ? -14.844 5.535 24 1 71.75 93 GLY A CA 1
ATOM 728 C C . GLY A 1 93 ? -15.469 6.32 22.859 1 71.75 93 GLY A C 1
ATOM 729 O O . GLY A 1 93 ? -16.406 5.848 22.219 1 71.75 93 GLY A O 1
ATOM 730 N N . CYS A 1 94 ? -14.953 7.562 22.578 1 68.81 94 CYS A N 1
ATOM 731 C CA . CYS A 1 94 ? -15.594 8.414 21.594 1 68.81 94 CYS A CA 1
ATOM 732 C C . CYS A 1 94 ? -14.891 8.312 20.25 1 68.81 94 CYS A C 1
ATOM 734 O O . CYS A 1 94 ? -15.453 8.68 19.219 1 68.81 94 CYS A O 1
ATOM 736 N N . CYS A 1 95 ? -13.602 7.832 20.281 1 74.75 95 CYS A N 1
ATOM 737 C CA . CYS A 1 95 ? -12.875 7.746 19.031 1 74.75 95 CYS A CA 1
ATOM 738 C C . CYS A 1 95 ? -11.883 6.586 19.047 1 74.75 95 CYS A C 1
ATOM 740 O O . CYS A 1 95 ? -11.68 5.957 20.078 1 74.75 95 CYS A O 1
ATOM 742 N N . LYS A 1 96 ? -11.445 6.164 17.828 1 80.69 96 LYS A N 1
ATOM 743 C CA . LYS A 1 96 ? -10.422 5.125 17.688 1 80.69 96 LYS A CA 1
ATOM 744 C C . LYS A 1 96 ? -9.047 5.734 17.453 1 80.69 96 LYS A C 1
ATOM 746 O O . LYS A 1 96 ? -8.898 6.68 16.688 1 80.69 96 LYS A O 1
ATOM 751 N N . VAL A 1 97 ? -8.109 5.363 18.266 1 86.81 97 VAL A N 1
ATOM 752 C CA . VAL A 1 97 ? -6.719 5.781 18.109 1 86.81 97 VAL A CA 1
ATOM 753 C C . VAL A 1 97 ? -5.938 4.703 17.359 1 86.81 97 VAL A C 1
ATOM 755 O O . VAL A 1 97 ? -5.969 3.529 17.734 1 86.81 97 VAL A O 1
ATOM 758 N N . ILE A 1 98 ? -5.289 5.113 16.312 1 87.19 98 ILE A N 1
ATOM 759 C CA . ILE A 1 98 ? -4.484 4.203 15.5 1 87.19 98 ILE A CA 1
ATOM 760 C C . ILE A 1 98 ? -3.002 4.414 15.805 1 87.19 98 ILE A C 1
ATOM 762 O O . ILE A 1 98 ? -2.512 5.543 15.773 1 87.19 98 ILE A O 1
ATOM 766 N N . SER A 1 99 ? -2.275 3.326 16.156 1 86.19 99 SER A N 1
ATOM 767 C CA . SER A 1 99 ? -0.846 3.373 16.453 1 86.19 99 SER A CA 1
ATOM 768 C C . SER A 1 99 ? -0.06 2.453 15.523 1 86.19 99 SER A C 1
ATOM 770 O O . SER A 1 99 ? -0.386 1.271 15.391 1 86.19 99 SER A O 1
ATOM 772 N N . HIS A 1 100 ? 0.895 3.07 14.898 1 85.25 100 HIS A N 1
ATOM 773 C CA . HIS A 1 100 ? 1.806 2.312 14.047 1 85.25 100 HIS A CA 1
ATOM 774 C C . HIS A 1 100 ? 2.912 1.659 14.867 1 85.25 100 HIS A C 1
ATOM 776 O O . HIS A 1 100 ? 3.381 2.234 15.852 1 85.25 100 HIS A O 1
ATOM 782 N N . HIS A 1 101 ? 3.373 0.488 14.461 1 81.75 101 HIS A N 1
ATOM 783 C CA . HIS A 1 101 ? 4.363 -0.278 15.211 1 81.75 101 HIS A CA 1
ATOM 784 C C . HIS A 1 101 ? 5.668 0.497 15.344 1 81.75 101 HIS A C 1
ATOM 786 O O . HIS A 1 101 ? 6.309 0.465 16.391 1 81.75 101 HIS A O 1
ATOM 792 N N . LEU A 1 102 ? 6.035 1.254 14.336 1 78.44 102 LEU A N 1
ATOM 793 C CA . LEU A 1 102 ? 7.312 1.956 14.328 1 78.44 102 LEU A CA 1
ATOM 794 C C . LEU A 1 102 ? 7.133 3.422 14.711 1 78.44 102 LEU A C 1
ATOM 796 O O . LEU A 1 102 ? 8.016 4.016 15.336 1 78.44 102 LEU A O 1
ATOM 800 N N . TRP A 1 103 ? 5.977 3.943 14.32 1 86.81 103 TRP A N 1
ATOM 801 C CA . TRP A 1 103 ? 5.812 5.387 14.453 1 86.81 103 TRP A CA 1
ATOM 802 C C . TRP A 1 103 ? 4.871 5.73 15.602 1 86.81 103 TRP A C 1
ATOM 804 O O . TRP A 1 103 ? 4.625 6.906 15.883 1 86.81 103 TRP A O 1
ATOM 814 N N . GLY A 1 104 ? 4.32 4.711 16.25 1 89 104 GLY A N 1
ATOM 815 C CA . GLY A 1 104 ? 3.322 4.992 17.266 1 89 104 GLY A CA 1
ATOM 816 C C . GLY A 1 104 ? 2.105 5.719 16.734 1 89 104 GLY A C 1
ATOM 817 O O . GLY A 1 104 ? 1.556 5.336 15.695 1 89 104 GLY A O 1
ATOM 818 N N . THR A 1 105 ? 1.723 6.852 17.438 1 92.62 105 THR A N 1
ATOM 819 C CA . THR A 1 105 ? 0.529 7.586 17.047 1 92.62 105 THR A CA 1
ATOM 820 C C . THR A 1 105 ? 0.886 8.703 16.062 1 92.62 105 THR A C 1
ATOM 822 O O . THR A 1 105 ? 0.027 9.5 15.688 1 92.62 105 THR A O 1
ATOM 825 N N . HIS A 1 106 ? 2.15 8.828 15.648 1 92.62 106 HIS A N 1
ATOM 826 C CA . HIS A 1 106 ? 2.566 9.719 14.57 1 92.62 106 HIS A CA 1
ATOM 827 C C . HIS A 1 106 ? 2.4 9.047 13.211 1 92.62 106 HIS A C 1
ATOM 829 O O . HIS A 1 106 ? 3.383 8.828 12.492 1 92.62 106 HIS A O 1
ATOM 835 N N . ALA A 1 107 ? 1.142 8.75 12.945 1 91 107 ALA A N 1
ATOM 836 C CA . ALA A 1 107 ? 0.913 8.008 11.711 1 91 107 ALA A CA 1
ATOM 837 C C . ALA A 1 107 ? -0.462 8.32 11.133 1 91 107 ALA A C 1
ATOM 839 O O . ALA A 1 107 ? -1.419 8.555 11.875 1 91 107 ALA A O 1
ATOM 840 N N . TYR A 1 108 ? -0.484 8.391 9.797 1 92.38 108 TYR A N 1
ATOM 841 C CA . TYR A 1 108 ? -1.707 8.461 9.008 1 92.38 108 TYR A CA 1
ATOM 842 C C . TYR A 1 108 ? -1.76 7.328 7.984 1 92.38 108 TYR A C 1
ATOM 844 O O . TYR A 1 108 ? -0.784 7.078 7.273 1 92.38 108 TYR A O 1
ATOM 852 N N . VAL A 1 109 ? -2.924 6.656 7.895 1 91 109 VAL A N 1
ATOM 853 C CA . VAL A 1 109 ? -3.008 5.469 7.047 1 91 109 VAL A CA 1
ATOM 854 C C . VAL A 1 109 ? -4.23 5.566 6.137 1 91 109 VAL A C 1
ATOM 856 O O . VAL A 1 109 ? -5.297 6.016 6.566 1 91 109 VAL A O 1
ATOM 859 N N . GLY A 1 110 ? -4.078 5.172 4.879 1 90.06 110 GLY A N 1
ATOM 860 C CA . GLY A 1 110 ? -5.137 4.984 3.898 1 90.06 110 GLY A CA 1
ATOM 861 C C . GLY A 1 110 ? -5.051 3.654 3.172 1 90.06 110 GLY A C 1
ATOM 862 O O . GLY A 1 110 ? -3.955 3.137 2.943 1 90.06 110 GLY A O 1
ATOM 863 N N . SER A 1 111 ? -6.188 3.107 2.773 1 89.94 111 SER A N 1
ATOM 864 C CA . SER A 1 111 ? -6.23 1.822 2.082 1 89.94 111 SER A CA 1
ATOM 865 C C . SER A 1 111 ? -7.23 1.849 0.93 1 89.94 111 SER A C 1
ATOM 867 O O . SER A 1 111 ? -8.352 2.338 1.083 1 89.94 111 SER A O 1
ATOM 869 N N . LEU A 1 112 ? -6.809 1.324 -0.166 1 89.25 112 LEU A N 1
ATOM 870 C CA . LEU A 1 112 ? -7.617 1.168 -1.369 1 89.25 112 LEU A CA 1
ATOM 871 C C . LEU A 1 112 ? -7.734 -0.301 -1.76 1 89.25 112 LEU A C 1
ATOM 873 O O . LEU A 1 112 ? -6.75 -1.04 -1.715 1 89.25 112 LEU A O 1
ATOM 877 N N . PHE A 1 113 ? -8.969 -0.708 -2.176 1 87.75 113 PHE A N 1
ATOM 878 C CA . PHE A 1 113 ? -9.266 -2.08 -2.574 1 87.75 113 PHE A CA 1
ATOM 879 C C . PHE A 1 113 ? -9.734 -2.137 -4.023 1 87.75 113 PHE A C 1
ATOM 881 O O . PHE A 1 113 ? -10.508 -1.29 -4.461 1 87.75 113 PHE A O 1
ATOM 888 N N . THR A 1 114 ? -9.281 -3.205 -4.734 1 88.56 114 THR A N 1
ATOM 889 C CA . THR A 1 114 ? -9.742 -3.35 -6.109 1 88.56 114 THR A CA 1
ATOM 890 C C . THR A 1 114 ? -9.672 -4.809 -6.555 1 88.56 114 THR A C 1
ATOM 892 O O . THR A 1 114 ? -8.891 -5.59 -6.012 1 88.56 114 THR A O 1
ATOM 895 N N . THR A 1 115 ? -10.398 -5.102 -7.508 1 90.5 115 THR A N 1
ATOM 896 C CA . THR A 1 115 ? -10.336 -6.422 -8.125 1 90.5 115 THR A CA 1
ATOM 897 C C . THR A 1 115 ? -9.352 -6.426 -9.289 1 90.5 115 THR A C 1
ATOM 899 O O . THR A 1 115 ? -9.109 -7.469 -9.906 1 90.5 115 THR A O 1
ATOM 902 N N . ALA A 1 116 ? -8.789 -5.293 -9.68 1 88.06 116 ALA A N 1
ATOM 903 C CA . ALA A 1 116 ? -7.734 -5.281 -10.695 1 88.06 116 ALA A CA 1
ATOM 904 C C . ALA A 1 116 ? -6.52 -6.078 -10.227 1 88.06 116 ALA A C 1
ATOM 906 O O . ALA A 1 116 ? -6.078 -5.941 -9.086 1 88.06 116 ALA A O 1
ATOM 907 N N . PRO A 1 117 ? -6.051 -6.918 -11.156 1 86.12 117 PRO A N 1
ATOM 908 C CA . PRO A 1 117 ? -4.824 -7.629 -10.781 1 86.12 117 PRO A CA 1
ATOM 909 C C . PRO A 1 117 ? -3.611 -6.703 -10.695 1 86.12 117 PRO A C 1
ATOM 911 O O . PRO A 1 117 ? -3.611 -5.625 -11.289 1 86.12 117 PRO A O 1
ATOM 914 N N . MET A 1 118 ? -2.641 -7.121 -9.898 1 82.56 118 MET A N 1
ATOM 915 C CA . MET A 1 118 ? -1.455 -6.309 -9.648 1 82.56 118 MET A CA 1
ATOM 916 C C . MET A 1 118 ? -0.708 -6.02 -10.945 1 82.56 118 MET A C 1
ATOM 918 O O . MET A 1 118 ? -0.031 -4.996 -11.062 1 82.56 118 MET A O 1
ATOM 922 N N . ASP A 1 119 ? -0.818 -6.883 -11.859 1 80.06 119 ASP A N 1
ATOM 923 C CA . ASP A 1 119 ? -0.07 -6.703 -13.102 1 80.06 119 ASP A CA 1
ATOM 924 C C . ASP A 1 119 ? -0.846 -5.836 -14.094 1 80.06 119 ASP A C 1
ATOM 926 O O . ASP A 1 119 ? -0.398 -5.621 -15.219 1 80.06 119 ASP A O 1
ATOM 930 N N . HIS A 1 120 ? -2.029 -5.395 -13.695 1 79.5 120 HIS A N 1
ATOM 931 C CA . HIS A 1 120 ? -2.756 -4.461 -14.547 1 79.5 120 HIS A CA 1
ATOM 932 C C . HIS A 1 120 ? -2.027 -3.125 -14.648 1 79.5 120 HIS A C 1
ATOM 934 O O . HIS A 1 120 ? -1.526 -2.609 -13.648 1 79.5 120 HIS A O 1
ATOM 940 N N . PRO A 1 121 ? -2.02 -2.574 -15.789 1 71.56 121 PRO A N 1
ATOM 941 C CA . PRO A 1 121 ? -1.254 -1.347 -16.016 1 71.56 121 PRO A CA 1
ATOM 942 C C . PRO A 1 121 ? -1.673 -0.207 -15.094 1 71.56 121 PRO A C 1
ATOM 944 O O . PRO A 1 121 ? -0.832 0.593 -14.68 1 71.56 121 PRO A O 1
ATOM 947 N N . LEU A 1 122 ? -2.969 -0.167 -14.812 1 69.5 122 LEU A N 1
ATOM 948 C CA . LEU A 1 122 ? -3.457 0.903 -13.945 1 69.5 122 LEU A CA 1
ATOM 949 C C . LEU A 1 122 ? -2.877 0.776 -12.547 1 69.5 122 LEU A C 1
ATOM 951 O O . LEU A 1 122 ? -2.617 1.783 -11.883 1 69.5 122 LEU A O 1
ATOM 955 N N . ILE A 1 123 ? -2.719 -0.419 -12.195 1 73.94 123 ILE A N 1
ATOM 956 C CA . ILE A 1 123 ? -2.107 -0.624 -10.883 1 73.94 123 ILE A CA 1
ATOM 957 C C . ILE A 1 123 ? -0.618 -0.29 -10.953 1 73.94 123 ILE A C 1
ATOM 959 O O . ILE A 1 123 ? -0.078 0.355 -10.055 1 73.94 123 ILE A O 1
ATOM 963 N N . ALA A 1 124 ? -0.096 -0.65 -12.211 1 63.31 124 ALA A N 1
ATOM 964 C CA . ALA A 1 124 ? 1.315 -0.368 -12.461 1 63.31 124 ALA A CA 1
ATOM 965 C C . ALA A 1 124 ? 1.563 1.134 -12.562 1 63.31 124 ALA A C 1
ATOM 967 O O . ALA A 1 124 ? 2.604 1.63 -12.125 1 63.31 124 ALA A O 1
ATOM 968 N N . LEU A 1 125 ? 0.63 1.767 -13.32 1 57.91 125 LEU A N 1
ATOM 969 C CA . LEU A 1 125 ? 0.703 3.213 -13.5 1 57.91 125 LEU A CA 1
ATOM 970 C C . LEU A 1 125 ? 0.61 3.936 -12.164 1 57.91 125 LEU A C 1
ATOM 972 O O . LEU A 1 125 ? 1.168 5.023 -12 1 57.91 125 LEU A O 1
ATOM 976 N N . MET A 1 126 ? -0.303 3.484 -11.508 1 54.16 126 MET A N 1
ATOM 977 C CA . MET A 1 126 ? -0.268 4.102 -10.18 1 54.16 126 MET A CA 1
ATOM 978 C C . MET A 1 126 ? 1.167 4.383 -9.75 1 54.16 126 MET A C 1
ATOM 980 O O . MET A 1 126 ? 1.409 5.266 -8.922 1 54.16 126 MET A O 1
ATOM 984 N N . THR A 1 127 ? 2.17 3.836 -10.789 1 44.03 127 THR A N 1
ATOM 985 C CA . THR A 1 127 ? 3.609 4.027 -10.648 1 44.03 127 THR A CA 1
ATOM 986 C C . THR A 1 127 ? 4.117 5.078 -11.633 1 44.03 127 THR A C 1
ATOM 988 O O . THR A 1 127 ? 5.117 5.746 -11.375 1 44.03 127 THR A O 1
ATOM 991 N N . LEU A 1 128 ? 3.633 5.223 -12.969 1 45.22 128 LEU A N 1
ATOM 992 C CA . LEU A 1 128 ? 4.316 5.906 -14.055 1 45.22 128 LEU A CA 1
ATOM 993 C C . LEU A 1 128 ? 3.625 7.223 -14.391 1 45.22 128 LEU A C 1
ATOM 995 O O . LEU A 1 128 ? 2.502 7.227 -14.898 1 45.22 128 LEU A O 1
ATOM 999 N N . THR A 1 129 ? 3.432 8.156 -13.766 1 40.59 129 THR A N 1
ATOM 1000 C CA . THR A 1 129 ? 2.746 9.297 -14.352 1 40.59 129 THR A CA 1
ATOM 1001 C C . THR A 1 129 ? 3.582 9.906 -15.477 1 40.59 129 THR A C 1
ATOM 1003 O O . THR A 1 129 ? 4.766 10.203 -15.289 1 40.59 129 THR A O 1
ATOM 1006 N N . LYS A 1 130 ? 3.416 9.531 -16.781 1 36.62 130 LYS A N 1
ATOM 1007 C CA . LYS A 1 130 ? 4.066 10.32 -17.828 1 36.62 130 LYS A CA 1
ATOM 1008 C C . LYS A 1 130 ? 3.707 11.797 -17.703 1 36.62 130 LYS A C 1
ATOM 1010 O O . LYS A 1 130 ? 2.559 12.141 -17.422 1 36.62 130 LYS A O 1
ATOM 1015 N N . THR A 1 131 ? 4.602 12.734 -17.484 1 34.16 131 THR A N 1
ATOM 1016 C CA . THR A 1 131 ? 4.543 14.195 -17.531 1 34.16 131 THR A CA 1
ATOM 1017 C C . THR A 1 131 ? 3.984 14.656 -18.875 1 34.16 131 THR A C 1
ATOM 1019 O O . THR A 1 131 ? 4.445 14.227 -19.938 1 34.16 131 THR A O 1
ATOM 1022 N N . PRO A 1 132 ? 2.773 15.188 -19.141 1 32.84 132 PRO A N 1
ATOM 1023 C CA . PRO A 1 132 ? 2.396 15.727 -20.453 1 32.84 132 PRO A CA 1
ATOM 1024 C C . PRO A 1 132 ? 3.484 16.609 -21.062 1 32.84 132 PRO A C 1
ATOM 1026 O O . PRO A 1 132 ? 4.266 17.219 -20.344 1 32.84 132 PRO A O 1
ATOM 1029 N N . PRO A 1 133 ? 3.92 16.453 -22.438 1 32.38 133 PRO A N 1
ATOM 1030 C CA . PRO A 1 133 ? 4.945 17.312 -23.031 1 32.38 133 PRO A CA 1
ATOM 1031 C C . PRO A 1 133 ? 4.625 18.797 -22.891 1 32.38 133 PRO A C 1
ATOM 1033 O O . PRO A 1 133 ? 3.455 19.172 -22.922 1 32.38 133 PRO A O 1
ATOM 1036 N N . THR A 1 134 ? 5.363 19.578 -22.25 1 30.52 134 THR A N 1
ATOM 1037 C CA . THR A 1 134 ? 5.301 21.031 -22.312 1 30.52 134 THR A CA 1
ATOM 1038 C C . THR A 1 134 ? 5.293 21.5 -23.766 1 30.52 134 THR A C 1
ATOM 1040 O O . THR A 1 134 ? 5.914 20.875 -24.641 1 30.52 134 THR A O 1
ATOM 1043 N N . PRO A 1 135 ? 4.461 22.219 -24.266 1 34.47 135 PRO A N 1
ATOM 1044 C CA . PRO A 1 135 ? 4.578 22.75 -25.625 1 34.47 135 PRO A CA 1
ATOM 1045 C C . PRO A 1 135 ? 5.996 23.219 -25.953 1 34.47 135 PRO A C 1
ATOM 1047 O O . PRO A 1 135 ? 6.77 23.547 -25.047 1 34.47 135 PRO A O 1
ATOM 1050 N N . GLY A 1 136 ? 6.578 22.984 -27.125 1 31.67 136 GLY A N 1
ATOM 1051 C CA . GLY A 1 136 ? 7.879 23.25 -27.734 1 31.67 136 GLY A CA 1
ATOM 1052 C C . GLY A 1 136 ? 8.367 24.672 -27.516 1 31.67 136 GLY A C 1
ATOM 1053 O O . GLY A 1 136 ? 7.875 25.609 -28.141 1 31.67 136 GLY A O 1
ATOM 1054 N N . VAL A 1 137 ? 8.711 25.281 -26.5 1 30.5 137 VAL A N 1
ATOM 1055 C CA . VAL A 1 137 ? 9.602 26.391 -26.797 1 30.5 137 VAL A CA 1
ATOM 1056 C C . VAL A 1 137 ? 10.836 25.891 -27.547 1 30.5 137 VAL A C 1
ATOM 1058 O O . VAL A 1 137 ? 11.164 24.703 -27.469 1 30.5 137 VAL A O 1
ATOM 1061 N N . SER A 1 138 ? 11.492 26.531 -28.703 1 32.34 138 SER A N 1
ATOM 1062 C CA . SER A 1 138 ? 12.844 26.375 -29.234 1 32.34 138 SER A CA 1
ATOM 1063 C C . SER A 1 138 ? 13.836 26.047 -28.125 1 32.34 138 SER A C 1
ATOM 1065 O O . SER A 1 138 ? 15.055 26.109 -28.328 1 32.34 138 SER A O 1
ATOM 1067 N N . SER A 1 139 ? 13.414 25.172 -27.328 1 26.03 139 SER A N 1
ATOM 1068 C CA . SER A 1 139 ? 13.656 25.094 -25.891 1 26.03 139 SER A CA 1
ATOM 1069 C C . SER A 1 139 ? 14.961 24.359 -25.578 1 26.03 139 SER A C 1
ATOM 1071 O O . SER A 1 139 ? 15.141 23.203 -25.969 1 26.03 139 SER A O 1
ATOM 1073 N N . LYS A 1 140 ? 16.219 24.984 -25.453 1 30.64 140 LYS A N 1
ATOM 1074 C CA . LYS A 1 140 ? 17.531 24.578 -24.953 1 30.64 140 LYS A CA 1
ATOM 1075 C C . LYS A 1 140 ? 17.391 23.516 -23.859 1 30.64 140 LYS A C 1
ATOM 1077 O O . LYS A 1 140 ? 17.922 22.406 -24 1 30.64 140 LYS A O 1
ATOM 1082 N N . GLY A 1 141 ? 17.734 23.797 -22.516 1 27.59 141 GLY A N 1
ATOM 1083 C CA . GLY A 1 141 ? 18 23.266 -21.188 1 27.59 141 GLY A CA 1
ATOM 1084 C C . GLY A 1 141 ? 16.812 22.562 -20.578 1 27.59 141 GLY A C 1
ATOM 1085 O O . GLY A 1 141 ? 16.203 23.078 -19.641 1 27.59 141 GLY A O 1
ATOM 1086 N N . GLN A 1 142 ? 15.984 21.844 -21.203 1 28.34 142 GLN A N 1
ATOM 1087 C CA . GLN A 1 142 ? 14.617 21.406 -20.938 1 28.34 142 GLN A CA 1
ATOM 1088 C C . GLN A 1 142 ? 14.586 20.328 -19.859 1 28.34 142 GLN A C 1
ATOM 1090 O O . GLN A 1 142 ? 14.914 19.172 -20.125 1 28.34 142 GLN A O 1
ATOM 1095 N N . GLY A 1 143 ? 15.102 20.422 -18.641 1 31.16 143 GLY A N 1
ATOM 1096 C CA . GLY A 1 143 ? 14.906 19.828 -17.312 1 31.16 143 GLY A CA 1
ATOM 1097 C C . GLY A 1 143 ? 13.445 19.703 -16.922 1 31.16 143 GLY A C 1
ATOM 1098 O O . GLY A 1 143 ? 12.789 20.703 -16.625 1 31.16 143 GLY A O 1
ATOM 1099 N N . ASP A 1 144 ? 12.531 19.219 -17.578 1 33.72 144 ASP A N 1
ATOM 1100 C CA . ASP A 1 144 ? 11.086 19.203 -17.344 1 33.72 144 ASP A CA 1
ATOM 1101 C C . ASP A 1 144 ? 10.758 18.719 -15.938 1 33.72 144 ASP A C 1
ATOM 1103 O O . ASP A 1 144 ? 10.758 17.5 -15.688 1 33.72 144 ASP A O 1
ATOM 1107 N N . SER A 1 145 ? 11.133 19.312 -14.828 1 35.62 145 SER A N 1
ATOM 1108 C CA . SER A 1 145 ? 11.008 19.531 -13.391 1 35.62 145 SER A CA 1
ATOM 1109 C C . SER A 1 145 ? 9.555 19.781 -12.992 1 35.62 145 SER A C 1
ATOM 1111 O O . SER A 1 145 ? 9.273 20.25 -11.891 1 35.62 145 SER A O 1
ATOM 1113 N N . SER A 1 146 ? 8.555 19.625 -13.844 1 39.75 146 SER A N 1
ATOM 1114 C CA . SER A 1 146 ? 7.238 20.141 -13.461 1 39.75 146 SER A CA 1
ATOM 1115 C C . SER A 1 146 ? 6.625 19.297 -12.344 1 39.75 146 SER A C 1
ATOM 1117 O O . SER A 1 146 ? 5.91 19.828 -11.492 1 39.75 146 SER A O 1
ATOM 1119 N N . LEU A 1 147 ? 6.711 18.062 -12.461 1 46.91 147 LEU A N 1
ATOM 1120 C CA . LEU A 1 147 ? 6.105 17.266 -11.391 1 46.91 147 LEU A CA 1
ATOM 1121 C C . LEU A 1 147 ? 6.746 17.594 -10.047 1 46.91 147 LEU A C 1
ATOM 1123 O O . LEU A 1 147 ? 6.191 17.266 -9 1 46.91 147 LEU A O 1
ATOM 1127 N N . CYS A 1 148 ? 7.973 18.109 -10.211 1 50.28 148 CYS A N 1
ATOM 1128 C CA . CYS A 1 148 ? 8.672 18.422 -8.969 1 50.28 148 CYS A CA 1
ATOM 1129 C C . CYS A 1 148 ? 8.172 19.75 -8.391 1 50.28 148 CYS A C 1
ATOM 1131 O O . CYS A 1 148 ? 8.766 20.797 -8.625 1 50.28 148 CYS A O 1
ATOM 1133 N N . GLN A 1 149 ? 6.879 20.031 -8.641 1 44.31 149 GLN A N 1
ATOM 1134 C CA . GLN A 1 149 ? 6.488 21.312 -8.062 1 44.31 149 GLN A CA 1
ATOM 1135 C C . GLN A 1 149 ? 6.906 21.406 -6.598 1 44.31 149 GLN A C 1
ATOM 1137 O O . GLN A 1 149 ? 6.625 20.5 -5.809 1 44.31 149 GLN A O 1
ATOM 1142 N N . THR A 1 150 ? 7.945 22.188 -6.32 1 37.56 150 THR A N 1
ATOM 1143 C CA . THR A 1 150 ? 8.352 22.578 -4.973 1 37.56 150 THR A CA 1
ATOM 1144 C C . THR A 1 150 ? 7.172 23.125 -4.188 1 37.56 150 THR A C 1
ATOM 1146 O O . THR A 1 150 ? 6.438 23.984 -4.691 1 37.56 150 THR A O 1
ATOM 1149 N N . VAL A 1 151 ? 6.59 22.453 -3.268 1 37.69 151 VAL A N 1
ATOM 1150 C CA . VAL A 1 151 ? 5.758 23.141 -2.287 1 37.69 151 VAL A CA 1
ATOM 1151 C C . VAL A 1 151 ? 6.5 24.359 -1.736 1 37.69 151 VAL A C 1
ATOM 1153 O O . VAL A 1 151 ? 7.531 24.219 -1.074 1 37.69 151 VAL A O 1
ATOM 1156 N N . GLU A 1 152 ? 6.453 25.516 -2.389 1 33.59 152 GLU A N 1
ATOM 1157 C CA . GLU A 1 152 ? 6.969 26.781 -1.865 1 33.59 152 GLU A CA 1
ATOM 1158 C C . GLU A 1 152 ? 6.418 27.062 -0.472 1 33.59 152 GLU A C 1
ATOM 1160 O O . GLU A 1 152 ? 5.203 27.031 -0.261 1 33.59 152 GLU A O 1
ATOM 1165 N N . GLU A 1 153 ? 7.129 26.859 0.626 1 34.59 153 GLU A N 1
ATOM 1166 C CA . GLU A 1 153 ? 6.922 27.547 1.897 1 34.59 153 GLU A CA 1
ATOM 1167 C C . GLU A 1 153 ? 6.711 29.047 1.688 1 34.59 153 GLU A C 1
ATOM 1169 O O . GLU A 1 153 ? 7.578 29.719 1.141 1 34.59 153 GLU A O 1
ATOM 1174 N N . GLY A 1 154 ? 5.504 29.453 1.408 1 31.81 154 GLY A N 1
ATOM 1175 C CA . GLY A 1 154 ? 5.219 30.875 1.584 1 31.81 154 GLY A CA 1
ATOM 1176 C C . GLY A 1 154 ? 5.75 31.422 2.891 1 31.81 154 GLY A C 1
ATOM 1177 O O . GLY A 1 154 ? 5.32 31.016 3.969 1 31.81 154 GLY A O 1
ATOM 1178 N N . LYS A 1 155 ? 7.051 31.875 3.002 1 31.44 155 LYS A N 1
ATOM 1179 C CA . LYS A 1 155 ? 7.516 32.812 4.02 1 31.44 155 LYS A CA 1
ATOM 1180 C C . LYS A 1 155 ? 6.676 34.094 4.02 1 31.44 155 LYS A C 1
ATOM 1182 O O . LYS A 1 155 ? 6.691 34.844 3.051 1 31.44 155 LYS A O 1
ATOM 1187 N N . ASP A 1 156 ? 5.504 34.062 4.656 1 26.92 156 ASP A N 1
ATOM 1188 C CA . ASP A 1 156 ? 5.02 35.344 5.172 1 26.92 156 ASP A CA 1
ATOM 1189 C C . ASP A 1 156 ? 6.098 36.062 5.992 1 26.92 156 ASP A C 1
ATOM 1191 O O . ASP A 1 156 ? 6.559 35.531 7.004 1 26.92 156 ASP A O 1
ATOM 1195 N N . ASN A 1 157 ? 7.156 36.594 5.391 1 23.78 157 ASN A N 1
ATOM 1196 C CA . ASN A 1 157 ? 7.496 37.875 6.039 1 23.78 157 ASN A CA 1
ATOM 1197 C C . ASN A 1 157 ? 6.449 38.938 5.762 1 23.78 157 ASN A C 1
ATOM 1199 O O . ASN A 1 157 ? 5.969 39.062 4.633 1 23.78 157 ASN A O 1
ATOM 1203 N N . MET B 1 1 ? 15.391 17.797 15.406 1 32.91 1 MET B N 1
ATOM 1204 C CA . MET B 1 1 ? 15.766 17.078 14.195 1 32.91 1 MET B CA 1
ATOM 1205 C C . MET B 1 1 ? 14.547 16.812 13.312 1 32.91 1 MET B C 1
ATOM 1207 O O . MET B 1 1 ? 13.547 16.266 13.781 1 32.91 1 MET B O 1
ATOM 1211 N N . SER B 1 2 ? 14.391 17.672 12.32 1 42.75 2 SER B N 1
ATOM 1212 C CA . SER B 1 2 ? 13.211 17.766 11.461 1 42.75 2 SER B CA 1
ATOM 1213 C C . SER B 1 2 ? 12.773 16.375 10.984 1 42.75 2 SER B C 1
ATOM 1215 O O . SER B 1 2 ? 13.57 15.633 10.406 1 42.75 2 SER B O 1
ATOM 1217 N N . LYS B 1 3 ? 12.172 15.711 11.82 1 57.66 3 LYS B N 1
ATOM 1218 C CA . LYS B 1 3 ? 11.852 14.312 11.578 1 57.66 3 LYS B CA 1
ATOM 1219 C C . LYS B 1 3 ? 11.43 14.086 10.125 1 57.66 3 LYS B C 1
ATOM 1221 O O . LYS B 1 3 ? 10.516 14.742 9.633 1 57.66 3 LYS B O 1
ATOM 1226 N N . SER B 1 4 ? 12.312 13.539 9.297 1 66.19 4 SER B N 1
ATOM 1227 C CA . SER B 1 4 ? 12.203 13.297 7.863 1 66.19 4 SER B CA 1
ATOM 1228 C C . SER B 1 4 ? 10.898 12.586 7.527 1 66.19 4 SER B C 1
ATOM 1230 O O . SER B 1 4 ? 10.445 11.711 8.273 1 66.19 4 SER B O 1
ATOM 1232 N N . SER B 1 5 ? 10.148 13.188 6.625 1 82.25 5 SER B N 1
ATOM 1233 C CA . SER B 1 5 ? 8.914 12.617 6.109 1 82.25 5 SER B CA 1
ATOM 1234 C C . SER B 1 5 ? 9.141 11.227 5.535 1 82.25 5 SER B C 1
ATOM 1236 O O . SER B 1 5 ? 10.18 10.961 4.926 1 82.25 5 SER B O 1
ATOM 1238 N N . LEU B 1 6 ? 8.398 10.289 6.027 1 86.75 6 LEU B N 1
ATOM 1239 C CA . LEU B 1 6 ? 8.461 8.945 5.469 1 86.75 6 LEU B CA 1
ATOM 1240 C C . LEU B 1 6 ? 7.07 8.445 5.094 1 86.75 6 LEU B C 1
ATOM 1242 O O . LEU B 1 6 ? 6.133 8.555 5.887 1 86.75 6 LEU B O 1
ATOM 1246 N N . THR B 1 7 ? 6.988 7.973 3.9 1 87.56 7 THR B N 1
ATOM 1247 C CA . THR B 1 7 ? 5.777 7.34 3.391 1 87.56 7 THR B CA 1
ATOM 1248 C C . THR B 1 7 ? 6.066 5.914 2.936 1 87.56 7 THR B C 1
ATOM 1250 O O . THR B 1 7 ? 7.082 5.652 2.289 1 87.56 7 THR B O 1
ATOM 1253 N N . VAL B 1 8 ? 5.203 4.996 3.318 1 86.94 8 VAL B N 1
ATOM 1254 C CA . VAL B 1 8 ? 5.305 3.604 2.902 1 86.94 8 VAL B CA 1
ATOM 1255 C C . VAL B 1 8 ? 4.066 3.213 2.1 1 86.94 8 VAL B C 1
ATOM 1257 O O . VAL B 1 8 ? 2.938 3.473 2.523 1 86.94 8 VAL B O 1
ATOM 1260 N N . ILE B 1 9 ? 4.27 2.627 0.961 1 88.25 9 ILE B N 1
ATOM 1261 C CA . ILE B 1 9 ? 3.199 2.09 0.129 1 88.25 9 ILE B CA 1
ATOM 1262 C C . ILE B 1 9 ? 3.33 0.572 0.034 1 88.25 9 ILE B C 1
ATOM 1264 O O . ILE B 1 9 ? 4.363 0.057 -0.401 1 88.25 9 ILE B O 1
ATOM 1268 N N . THR B 1 10 ? 2.324 -0.09 0.445 1 89.5 10 THR B N 1
ATOM 1269 C CA . THR B 1 10 ? 2.309 -1.547 0.393 1 89.5 10 THR B CA 1
ATOM 1270 C C . THR B 1 10 ? 1.184 -2.043 -0.511 1 89.5 10 THR B C 1
ATOM 1272 O O . THR B 1 10 ? 0.056 -1.551 -0.434 1 89.5 10 THR B O 1
ATOM 1275 N N . ILE B 1 11 ? 1.512 -2.961 -1.355 1 89.38 11 ILE B N 1
ATOM 1276 C CA . ILE B 1 11 ? 0.516 -3.604 -2.207 1 89.38 11 ILE B CA 1
ATOM 1277 C C . ILE B 1 11 ? 0.445 -5.094 -1.886 1 89.38 11 ILE B C 1
ATOM 1279 O O . ILE B 1 11 ? 1.478 -5.758 -1.752 1 89.38 11 ILE B O 1
ATOM 1283 N N . SER B 1 12 ? -0.731 -5.562 -1.633 1 89.56 12 SER B N 1
ATOM 1284 C CA . SER B 1 12 ? -0.988 -6.984 -1.434 1 89.56 12 SER B CA 1
ATOM 1285 C C . SER B 1 12 ? -1.967 -7.52 -2.473 1 89.56 12 SER B C 1
ATOM 1287 O O . SER B 1 12 ? -3.027 -6.934 -2.695 1 89.56 12 SER B O 1
ATOM 1289 N N . HIS B 1 13 ? -1.599 -8.609 -3.111 1 90.12 13 HIS B N 1
ATOM 1290 C CA . HIS B 1 13 ? -2.404 -9.242 -4.152 1 90.12 13 HIS B CA 1
ATOM 1291 C C . HIS B 1 13 ? -2.754 -10.68 -3.781 1 90.12 13 HIS B C 1
ATOM 1293 O O . HIS B 1 13 ? -1.878 -11.461 -3.395 1 90.12 13 HIS B O 1
ATOM 1299 N N . ARG B 1 14 ? -4.039 -10.992 -3.855 1 90.81 14 ARG B N 1
ATOM 1300 C CA . ARG B 1 14 ? -4.457 -12.375 -3.652 1 90.81 14 ARG B CA 1
ATOM 1301 C C . ARG B 1 14 ? -4.129 -13.234 -4.871 1 90.81 14 ARG B C 1
ATOM 1303 O O . ARG B 1 14 ? -4.711 -13.047 -5.941 1 90.81 14 ARG B O 1
ATOM 1310 N N . THR B 1 15 ? -3.301 -14.219 -4.707 1 93.5 15 THR B N 1
ATOM 1311 C CA . THR B 1 15 ? -2.832 -15.031 -5.824 1 93.5 15 THR B CA 1
ATOM 1312 C C . THR B 1 15 ? -3.768 -16.219 -6.062 1 93.5 15 THR B C 1
ATOM 1314 O O . THR B 1 15 ? -4.504 -16.625 -5.16 1 93.5 15 THR B O 1
ATOM 1317 N N . SER B 1 16 ? -3.691 -16.75 -7.246 1 94.06 16 SER B N 1
ATOM 1318 C CA . SER B 1 16 ? -4.469 -17.938 -7.609 1 94.06 16 SER B CA 1
ATOM 1319 C C . SER B 1 16 ? -3.861 -19.203 -7.012 1 94.06 16 SER B C 1
ATOM 1321 O O . SER B 1 16 ? -4.586 -20.125 -6.621 1 94.06 16 SER B O 1
ATOM 1323 N N . HIS B 1 17 ? -2.594 -19.219 -6.949 1 94.75 17 HIS B N 1
ATOM 1324 C CA . HIS B 1 17 ? -1.906 -20.406 -6.465 1 94.75 17 HIS B CA 1
ATOM 1325 C C . HIS B 1 17 ? -1.247 -20.156 -5.113 1 94.75 17 HIS B C 1
ATOM 1327 O O . HIS B 1 17 ? -0.961 -19.016 -4.762 1 94.75 17 HIS B O 1
ATOM 1333 N N . ASP B 1 18 ? -1.038 -21.25 -4.395 1 94.25 18 ASP B N 1
ATOM 1334 C CA . ASP B 1 18 ? -0.327 -21.219 -3.121 1 94.25 18 ASP B CA 1
ATOM 1335 C C . ASP B 1 18 ? 1.15 -20.891 -3.322 1 94.25 18 ASP B C 1
ATOM 1337 O O . ASP B 1 18 ? 1.906 -21.703 -3.863 1 94.25 18 ASP B O 1
ATOM 1341 N N . MET B 1 19 ? 1.608 -19.734 -2.807 1 93.19 19 MET B N 1
ATOM 1342 C CA . MET B 1 19 ? 2.945 -19.203 -3.062 1 93.19 19 MET B CA 1
ATOM 1343 C C . MET B 1 19 ? 3.99 -19.953 -2.236 1 93.19 19 MET B C 1
ATOM 1345 O O . MET B 1 19 ? 5.191 -19.766 -2.434 1 93.19 19 MET B O 1
ATOM 1349 N N . SER B 1 20 ? 3.527 -20.797 -1.337 1 89.94 20 SER B N 1
ATOM 1350 C CA . SER B 1 20 ? 4.477 -21.578 -0.546 1 89.94 20 SER B CA 1
ATOM 1351 C C . SER B 1 20 ? 4.938 -22.812 -1.301 1 89.94 20 SER B C 1
ATOM 1353 O O . SER B 1 20 ? 5.93 -23.438 -0.926 1 89.94 20 SER B O 1
ATOM 1355 N N . GLY B 1 21 ? 4.25 -23.109 -2.303 1 89.38 21 GLY B N 1
ATOM 1356 C CA . GLY B 1 21 ? 4.59 -24.297 -3.086 1 89.38 21 GLY B CA 1
ATOM 1357 C C . GLY B 1 21 ? 5.434 -23.969 -4.305 1 89.38 21 GLY B C 1
ATOM 1358 O O . GLY B 1 21 ? 5.715 -22.812 -4.586 1 89.38 21 GLY B O 1
ATOM 1359 N N . TRP B 1 22 ? 5.961 -25.234 -4.895 1 89.88 22 TRP B N 1
ATOM 1360 C CA . TRP B 1 22 ? 6.742 -25.094 -6.117 1 89.88 22 TRP B CA 1
ATOM 1361 C C . TRP B 1 22 ? 6.121 -25.906 -7.254 1 89.88 22 TRP B C 1
ATOM 1363 O O . TRP B 1 22 ? 5.82 -27.078 -7.086 1 89.88 22 TRP B O 1
ATOM 1373 N N . SER B 1 23 ? 5.625 -25.219 -8.203 1 94.5 23 SER B N 1
ATOM 1374 C CA . SER B 1 23 ? 5.152 -25.75 -9.477 1 94.5 23 SER B CA 1
ATOM 1375 C C . SER B 1 23 ? 5.375 -24.766 -10.617 1 94.5 23 SER B C 1
ATOM 1377 O O . SER B 1 23 ? 5.699 -23.594 -10.375 1 94.5 23 SER B O 1
ATOM 1379 N N . GLN B 1 24 ? 5.238 -25.297 -11.789 1 96.19 24 GLN B N 1
ATOM 1380 C CA . GLN B 1 24 ? 5.398 -24.406 -12.945 1 96.19 24 GLN B CA 1
ATOM 1381 C C . GLN B 1 24 ? 4.371 -23.281 -12.914 1 96.19 24 GLN B C 1
ATOM 1383 O O . GLN B 1 24 ? 4.715 -22.125 -13.164 1 96.19 24 GLN B O 1
ATOM 1388 N N . ASP B 1 25 ? 3.137 -23.578 -12.617 1 95.62 25 ASP B N 1
ATOM 1389 C CA . ASP B 1 25 ? 2.078 -22.578 -12.555 1 95.62 25 ASP B CA 1
ATOM 1390 C C . ASP B 1 25 ? 2.375 -21.531 -11.484 1 95.62 25 ASP B C 1
ATOM 1392 O O . ASP B 1 25 ? 2.158 -20.344 -11.695 1 95.62 25 ASP B O 1
ATOM 1396 N N . VAL B 1 26 ? 2.826 -21.984 -10.352 1 94.75 26 VAL B N 1
ATOM 1397 C CA . VAL B 1 26 ? 3.17 -21.078 -9.258 1 94.75 26 VAL B CA 1
ATOM 1398 C C . VAL B 1 26 ? 4.324 -20.172 -9.68 1 94.75 26 VAL B C 1
ATOM 1400 O O . VAL B 1 26 ? 4.289 -18.969 -9.445 1 94.75 26 VAL B O 1
ATOM 1403 N N . GLU B 1 27 ? 5.305 -20.75 -10.32 1 95.31 27 GLU B N 1
ATOM 1404 C CA . GLU B 1 27 ? 6.461 -19.969 -10.75 1 95.31 27 GLU B CA 1
ATOM 1405 C C . GLU B 1 27 ? 6.07 -18.922 -11.789 1 95.31 27 GLU B C 1
ATOM 1407 O O . GLU B 1 27 ? 6.539 -17.781 -11.734 1 95.31 27 GLU B O 1
ATOM 1412 N N . GLU B 1 28 ? 5.293 -19.328 -12.695 1 96.06 28 GLU B N 1
ATOM 1413 C CA . GLU B 1 28 ? 4.828 -18.391 -13.711 1 96.06 28 GLU B CA 1
ATOM 1414 C C . GLU B 1 28 ? 4.051 -17.234 -13.078 1 96.06 28 GLU B C 1
ATOM 1416 O O . GLU B 1 28 ? 4.266 -16.078 -13.43 1 96.06 28 GLU B O 1
ATOM 1421 N N . GLU B 1 29 ? 3.119 -17.547 -12.195 1 94.75 29 GLU B N 1
ATOM 1422 C CA . GLU B 1 29 ? 2.367 -16.5 -11.508 1 94.75 29 GLU B CA 1
ATOM 1423 C C . GLU B 1 29 ? 3.295 -15.586 -10.703 1 94.75 29 GLU B C 1
ATOM 1425 O O . GLU B 1 29 ? 3.166 -14.367 -10.742 1 94.75 29 GLU B O 1
ATOM 1430 N N . ARG B 1 30 ? 4.27 -16.203 -9.992 1 94.31 30 ARG B N 1
ATOM 1431 C CA . ARG B 1 30 ? 5.223 -15.469 -9.172 1 94.31 30 ARG B CA 1
ATOM 1432 C C . ARG B 1 30 ? 6.074 -14.539 -10.031 1 94.31 30 ARG B C 1
ATOM 1434 O O . ARG B 1 30 ? 6.25 -13.367 -9.688 1 94.31 30 ARG B O 1
ATOM 1441 N N . GLU B 1 31 ? 6.562 -15.016 -11.094 1 95.06 31 GLU B N 1
ATOM 1442 C CA . GLU B 1 31 ? 7.41 -14.227 -11.977 1 95.06 31 GLU B CA 1
ATOM 1443 C C . GLU B 1 31 ? 6.625 -13.094 -12.625 1 95.06 31 GLU B C 1
ATOM 1445 O O . GLU B 1 31 ? 7.152 -11.992 -12.812 1 95.06 31 GLU B O 1
ATOM 1450 N N . GLY B 1 32 ? 5.41 -13.352 -12.992 1 94.06 32 GLY B N 1
ATOM 1451 C CA . GLY B 1 32 ? 4.566 -12.305 -13.547 1 94.06 32 GLY B CA 1
ATOM 1452 C C . GLY B 1 32 ? 4.301 -11.18 -12.57 1 94.06 32 GLY B C 1
ATOM 1453 O O . GLY B 1 32 ? 4.406 -10 -12.93 1 94.06 32 GLY B O 1
ATOM 1454 N N . LEU B 1 33 ? 3.943 -11.547 -11.422 1 93.25 33 LEU B N 1
ATOM 1455 C CA . LEU B 1 33 ? 3.684 -10.555 -10.391 1 93.25 33 LEU B CA 1
ATOM 1456 C C . LEU B 1 33 ? 4.953 -9.781 -10.047 1 93.25 33 LEU B C 1
ATOM 1458 O O . LEU B 1 33 ? 4.914 -8.562 -9.867 1 93.25 33 LEU B O 1
ATOM 1462 N N . LEU B 1 34 ? 6.102 -10.5 -9.992 1 94.31 34 LEU B N 1
ATOM 1463 C CA . LEU B 1 34 ? 7.387 -9.852 -9.742 1 94.31 34 LEU B CA 1
ATOM 1464 C C . LEU B 1 34 ? 7.695 -8.82 -10.812 1 94.31 34 LEU B C 1
ATOM 1466 O O . LEU B 1 34 ? 8.055 -7.68 -10.5 1 94.31 34 LEU B O 1
ATOM 1470 N N . ALA B 1 35 ? 7.547 -9.211 -12.031 1 93.38 35 ALA B N 1
ATOM 1471 C CA . ALA B 1 35 ? 7.836 -8.305 -13.148 1 93.38 35 ALA B CA 1
ATOM 1472 C C . ALA B 1 35 ? 6.938 -7.074 -13.102 1 93.38 35 ALA B C 1
ATOM 1474 O O . ALA B 1 35 ? 7.406 -5.949 -13.289 1 93.38 35 ALA B O 1
ATOM 1475 N N . ALA B 1 36 ? 5.719 -7.27 -12.859 1 89.69 36 ALA B N 1
ATOM 1476 C CA . ALA B 1 36 ? 4.766 -6.164 -12.789 1 89.69 36 ALA B CA 1
ATOM 1477 C C . ALA B 1 36 ? 5.125 -5.203 -11.664 1 89.69 36 ALA B C 1
ATOM 1479 O O . ALA B 1 36 ? 5.109 -3.982 -11.852 1 89.69 36 ALA B O 1
ATOM 1480 N N . PHE B 1 37 ? 5.441 -5.742 -10.523 1 91.31 37 PHE B N 1
ATOM 1481 C CA . PHE B 1 37 ? 5.773 -4.898 -9.383 1 91.31 37 PHE B CA 1
ATOM 1482 C C . PHE B 1 37 ? 7.062 -4.121 -9.641 1 91.31 37 PHE B C 1
ATOM 1484 O O . PHE B 1 37 ? 7.129 -2.92 -9.375 1 91.31 37 PHE B O 1
ATOM 1491 N N . ILE B 1 38 ? 8.047 -4.781 -10.109 1 91.19 38 ILE B N 1
ATOM 1492 C CA . ILE B 1 38 ? 9.336 -4.141 -10.336 1 91.19 38 ILE B CA 1
ATOM 1493 C C . ILE B 1 38 ? 9.18 -3.02 -11.367 1 91.19 38 ILE B C 1
ATOM 1495 O O . ILE B 1 38 ? 9.742 -1.933 -11.195 1 91.19 38 ILE B O 1
ATOM 1499 N N . LYS B 1 39 ? 8.469 -3.285 -12.32 1 89.69 39 LYS B N 1
ATOM 1500 C CA . LYS B 1 39 ? 8.25 -2.252 -13.328 1 89.69 39 LYS B CA 1
ATOM 1501 C C . LYS B 1 39 ? 7.52 -1.05 -12.734 1 89.69 39 LYS B C 1
ATOM 1503 O O . LYS B 1 39 ? 7.969 0.089 -12.875 1 89.69 39 LYS B O 1
ATOM 1508 N N . GLY B 1 40 ? 6.414 -1.29 -12.078 1 86.62 40 GLY B N 1
ATOM 1509 C CA . GLY B 1 40 ? 5.629 -0.216 -11.492 1 86.62 40 GLY B CA 1
ATOM 1510 C C . GLY B 1 40 ? 6.375 0.553 -10.414 1 86.62 40 GLY B C 1
ATOM 1511 O O . GLY B 1 40 ? 6.457 1.782 -10.469 1 86.62 40 GLY B O 1
ATOM 1512 N N . ALA B 1 41 ? 6.93 -0.197 -9.461 1 89.06 41 ALA B N 1
ATOM 1513 C CA . ALA B 1 41 ? 7.668 0.425 -8.367 1 89.06 41 ALA B CA 1
ATOM 1514 C C . ALA B 1 41 ? 8.906 1.148 -8.875 1 89.06 41 ALA B C 1
ATOM 1516 O O . ALA B 1 41 ? 9.258 2.225 -8.383 1 89.06 41 ALA B O 1
ATOM 1517 N N . GLY B 1 42 ? 9.57 0.547 -9.812 1 89.38 42 GLY B N 1
ATOM 1518 C CA . GLY B 1 42 ? 10.719 1.192 -10.422 1 89.38 42 GLY B CA 1
ATOM 1519 C C . GLY B 1 42 ? 10.383 2.531 -11.055 1 89.38 42 GLY B C 1
ATOM 1520 O O . GLY B 1 42 ? 11.117 3.508 -10.875 1 89.38 42 GLY B O 1
ATOM 1521 N N . ASP B 1 43 ? 9.32 2.586 -11.781 1 85.81 43 ASP B N 1
ATOM 1522 C CA . ASP B 1 43 ? 8.883 3.824 -12.422 1 85.81 43 ASP B CA 1
ATOM 1523 C C . ASP B 1 43 ? 8.57 4.895 -11.383 1 85.81 43 ASP B C 1
ATOM 1525 O O . ASP B 1 43 ? 8.953 6.059 -11.547 1 85.81 43 ASP B O 1
ATOM 1529 N N . ILE B 1 44 ? 7.93 4.527 -10.336 1 86.06 44 ILE B N 1
ATOM 1530 C CA . ILE B 1 44 ? 7.527 5.461 -9.297 1 86.06 44 ILE B CA 1
ATOM 1531 C C . ILE B 1 44 ? 8.766 5.992 -8.57 1 86.06 44 ILE B C 1
ATOM 1533 O O . ILE B 1 44 ? 8.898 7.199 -8.359 1 86.06 44 ILE B O 1
ATOM 1537 N N . CYS B 1 45 ? 9.672 5.113 -8.289 1 88.81 45 CYS B N 1
ATOM 1538 C CA . CYS B 1 45 ? 10.891 5.52 -7.586 1 88.81 45 CYS B CA 1
ATOM 1539 C C . CYS B 1 45 ? 11.734 6.441 -8.453 1 88.81 45 CYS B C 1
ATOM 1541 O O . CYS B 1 45 ? 12.32 7.406 -7.961 1 88.81 45 CYS B O 1
ATOM 1543 N N . GLU B 1 46 ? 11.766 6.094 -9.695 1 90.31 46 GLU B N 1
ATOM 1544 C CA . GLU B 1 46 ? 12.523 6.957 -10.594 1 90.31 46 GLU B CA 1
ATOM 1545 C C . GLU B 1 46 ? 11.945 8.367 -10.625 1 90.31 46 GLU B C 1
ATOM 1547 O O . GLU B 1 46 ? 12.688 9.352 -10.562 1 90.31 46 GLU B O 1
ATOM 1552 N N . ALA B 1 47 ? 10.68 8.523 -10.719 1 85.19 47 ALA B N 1
ATOM 1553 C CA . ALA B 1 47 ? 10.008 9.828 -10.742 1 85.19 47 ALA B CA 1
ATOM 1554 C C . ALA B 1 47 ? 10.258 10.594 -9.445 1 85.19 47 ALA B C 1
ATOM 1556 O O . ALA B 1 47 ? 10.586 11.781 -9.469 1 85.19 47 ALA B O 1
ATOM 1557 N N . LEU B 1 48 ? 10.156 9.93 -8.328 1 88.19 48 LEU B N 1
ATOM 1558 C CA . LEU B 1 48 ? 10.328 10.562 -7.027 1 88.19 48 LEU B CA 1
ATOM 1559 C C . LEU B 1 48 ? 11.766 11.008 -6.82 1 88.19 48 LEU B C 1
ATOM 1561 O O . LEU B 1 48 ? 12.016 12.133 -6.383 1 88.19 48 LEU B O 1
ATOM 1565 N N . ASN B 1 49 ? 12.68 10.141 -7.188 1 90.31 49 ASN B N 1
ATOM 1566 C CA . ASN B 1 49 ? 14.094 10.484 -7.066 1 90.31 49 ASN B CA 1
ATOM 1567 C C . ASN B 1 49 ? 14.461 11.664 -7.961 1 90.31 49 ASN B C 1
ATOM 1569 O O . ASN B 1 49 ? 15.242 12.531 -7.559 1 90.31 49 ASN B O 1
ATOM 1573 N N . SER B 1 50 ? 13.867 11.672 -9.102 1 90.38 50 SER B N 1
ATOM 1574 C CA . SER B 1 50 ? 14.141 12.766 -10.031 1 90.38 50 SER B CA 1
ATOM 1575 C C . SER B 1 50 ? 13.617 14.094 -9.5 1 90.38 50 SER B C 1
ATOM 1577 O O . SER B 1 50 ? 14.141 15.156 -9.836 1 90.38 50 SER B O 1
ATOM 1579 N N . CYS B 1 51 ? 12.617 13.992 -8.656 1 86.88 51 CYS B N 1
ATOM 1580 C CA . CYS B 1 51 ? 12.016 15.188 -8.062 1 86.88 51 CYS B CA 1
ATOM 1581 C C . CYS B 1 51 ? 12.695 15.531 -6.742 1 86.88 51 CYS B C 1
ATOM 1583 O O . CYS B 1 51 ? 12.266 16.453 -6.039 1 86.88 51 CYS B O 1
ATOM 1585 N N . GLY B 1 52 ? 13.719 14.758 -6.34 1 90.06 52 GLY B N 1
ATOM 1586 C CA . GLY B 1 52 ? 14.516 15.109 -5.176 1 90.06 52 GLY B CA 1
ATOM 1587 C C . GLY B 1 52 ? 14.086 14.383 -3.914 1 90.06 52 GLY B C 1
ATOM 1588 O O . GLY B 1 52 ? 14.555 14.703 -2.818 1 90.06 52 GLY B O 1
ATOM 1589 N N . PHE B 1 53 ? 13.164 13.453 -3.973 1 87.31 53 PHE B N 1
ATOM 1590 C CA . PHE B 1 53 ? 12.742 12.648 -2.836 1 87.31 53 PHE B CA 1
ATOM 1591 C C . PHE B 1 53 ? 13.391 11.266 -2.881 1 87.31 53 PHE B C 1
ATOM 1593 O O . PHE B 1 53 ? 13.312 10.578 -3.896 1 87.31 53 PHE B O 1
ATOM 1600 N N . TRP B 1 54 ? 13.977 10.914 -1.766 1 89.19 54 TRP B N 1
ATOM 1601 C CA . TRP B 1 54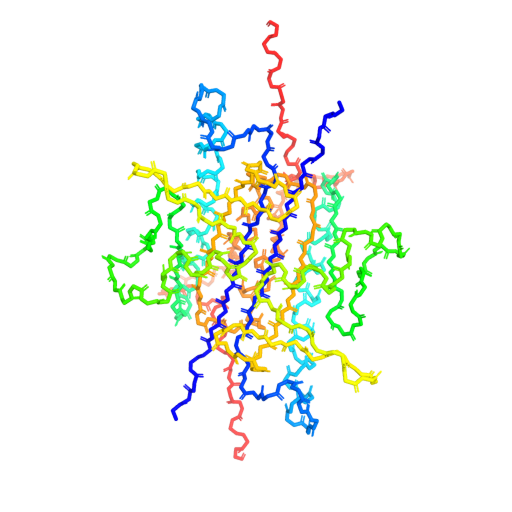 ? 14.5 9.555 -1.729 1 89.19 54 TRP B CA 1
ATOM 1602 C C . TRP B 1 54 ? 13.375 8.531 -1.864 1 89.19 54 TRP B C 1
ATOM 1604 O O . TRP B 1 54 ? 12.328 8.664 -1.223 1 89.19 54 TRP B O 1
ATOM 1614 N N . ALA B 1 55 ? 13.562 7.566 -2.721 1 89.62 55 ALA B N 1
ATOM 1615 C CA . ALA B 1 55 ? 12.602 6.477 -2.885 1 89.62 55 ALA B CA 1
ATOM 1616 C C . ALA B 1 55 ? 13.312 5.172 -3.24 1 89.62 55 ALA B C 1
ATOM 1618 O O . ALA B 1 55 ? 14.273 5.172 -4.016 1 89.62 55 ALA B O 1
ATOM 1619 N N . ASP B 1 56 ? 12.828 4.129 -2.633 1 90.81 56 ASP B N 1
ATOM 1620 C CA . ASP B 1 56 ? 13.281 2.77 -2.904 1 90.81 56 ASP B CA 1
ATOM 1621 C C . ASP B 1 56 ? 12.195 1.75 -2.572 1 90.81 56 ASP B C 1
ATOM 1623 O O . ASP B 1 56 ? 11.172 2.1 -1.983 1 90.81 56 ASP B O 1
ATOM 1627 N N . PHE B 1 57 ? 12.328 0.497 -3.1 1 89.06 57 PHE B N 1
ATOM 1628 C CA . PHE B 1 57 ? 11.375 -0.555 -2.785 1 89.06 57 PHE B CA 1
ATOM 1629 C C . PHE B 1 57 ? 12.086 -1.866 -2.48 1 89.06 57 PHE B C 1
ATOM 1631 O O . PHE B 1 57 ? 13.258 -2.031 -2.814 1 89.06 57 PHE B O 1
ATOM 1638 N N . ILE B 1 58 ? 11.445 -2.719 -1.799 1 88.56 58 ILE B N 1
ATOM 1639 C CA . ILE B 1 58 ? 12 -4.031 -1.477 1 88.56 58 ILE B CA 1
ATOM 1640 C C . ILE B 1 58 ? 11.805 -4.977 -2.662 1 88.56 58 ILE B C 1
ATOM 1642 O O . ILE B 1 58 ? 10.703 -5.086 -3.205 1 88.56 58 ILE B O 1
ATOM 1646 N N . ASP B 1 59 ? 12.867 -5.559 -3.086 1 89.69 59 ASP B N 1
ATOM 1647 C CA . ASP B 1 59 ? 12.781 -6.629 -4.074 1 89.69 59 ASP B CA 1
ATOM 1648 C C . ASP B 1 59 ? 12.109 -7.867 -3.479 1 89.69 59 ASP B C 1
ATOM 1650 O O . ASP B 1 59 ? 12.68 -8.531 -2.607 1 89.69 59 ASP B O 1
ATOM 1654 N N . PRO B 1 60 ? 10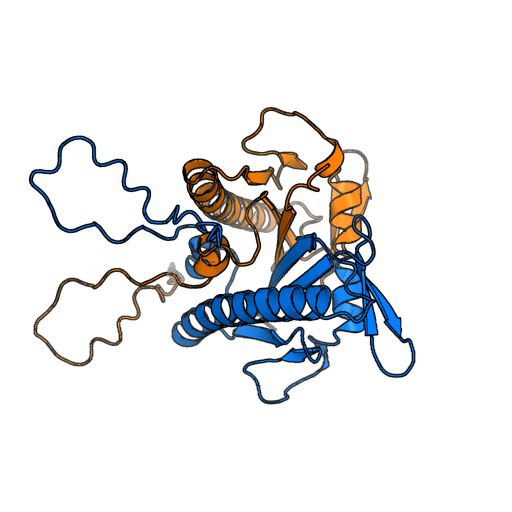.898 -8.273 -3.973 1 88.88 60 PRO B N 1
ATOM 1655 C CA . PRO B 1 60 ? 10.188 -9.391 -3.346 1 88.88 60 PRO B CA 1
ATOM 1656 C C . PRO B 1 60 ? 10.914 -10.727 -3.523 1 88.88 60 PRO B C 1
ATOM 1658 O O . PRO B 1 60 ? 10.672 -11.672 -2.768 1 88.88 60 PRO B O 1
ATOM 1661 N N . SER B 1 61 ? 11.758 -10.82 -4.5 1 88.56 61 SER B N 1
ATOM 1662 C CA . SER B 1 61 ? 12.406 -12.094 -4.789 1 88.56 61 SER B CA 1
ATOM 1663 C C . SER B 1 61 ? 13.523 -12.391 -3.795 1 88.56 61 SER B C 1
ATOM 1665 O O . SER B 1 61 ? 13.906 -13.547 -3.609 1 88.56 61 SER B O 1
ATOM 1667 N N . CYS B 1 62 ? 14.047 -11.352 -3.154 1 85 62 CYS B N 1
ATOM 1668 C CA . CYS B 1 62 ? 15.18 -11.594 -2.275 1 85 62 CYS B CA 1
ATOM 1669 C C . CYS B 1 62 ? 15.023 -10.844 -0.958 1 85 62 CYS B C 1
ATOM 1671 O O . CYS B 1 62 ? 15.766 -11.094 -0.005 1 85 62 CYS B O 1
ATOM 1673 N N . GLY B 1 63 ? 14.117 -9.852 -0.912 1 83.62 63 GLY B N 1
ATOM 1674 C CA . GLY B 1 63 ? 13.844 -9.172 0.343 1 83.62 63 GLY B CA 1
ATOM 1675 C C . GLY B 1 63 ? 14.805 -8.023 0.617 1 83.62 63 GLY B C 1
ATOM 1676 O O . GLY B 1 63 ? 14.93 -7.578 1.758 1 83.62 63 GLY B O 1
ATOM 1677 N N . LYS B 1 64 ? 15.477 -7.461 -0.367 1 83.69 64 LYS B N 1
ATOM 1678 C CA . LYS B 1 64 ? 16.422 -6.363 -0.229 1 83.69 64 LYS B CA 1
ATOM 1679 C C . LYS B 1 64 ? 15.977 -5.141 -1.021 1 83.69 64 LYS B C 1
ATOM 1681 O O . LYS B 1 64 ? 15.203 -5.262 -1.971 1 83.69 64 LYS B O 1
ATOM 1686 N N . PRO B 1 65 ? 16.5 -3.943 -0.552 1 88.31 65 PRO B N 1
ATOM 1687 C CA . PRO B 1 65 ? 16.219 -2.779 -1.39 1 88.31 65 PRO B CA 1
ATOM 1688 C C . PRO B 1 65 ? 16.688 -2.955 -2.832 1 88.31 65 PRO B C 1
ATOM 1690 O O . PRO B 1 65 ? 17.75 -3.531 -3.072 1 88.31 65 PRO B O 1
ATOM 1693 N N . TYR B 1 66 ? 15.867 -2.424 -3.711 1 90.38 66 TYR B N 1
ATOM 1694 C CA . TYR B 1 66 ? 16.125 -2.67 -5.125 1 90.38 66 TYR B CA 1
ATOM 1695 C C . TYR B 1 66 ? 17.125 -1.655 -5.68 1 90.38 66 TYR B C 1
ATOM 1697 O O . TYR B 1 66 ? 18.016 -2.008 -6.461 1 90.38 66 TYR B O 1
ATOM 1705 N N . LEU B 1 67 ? 17 -0.421 -5.391 1 89.31 67 LEU B N 1
ATOM 1706 C CA . LEU B 1 67 ? 17.797 0.63 -6.016 1 89.31 67 LEU B CA 1
ATOM 1707 C C . LEU B 1 67 ? 19.047 0.929 -5.188 1 89.31 67 LEU B C 1
ATOM 1709 O O . LEU B 1 67 ? 20.078 1.328 -5.734 1 89.31 67 LEU B O 1
ATOM 1713 N N . SER B 1 68 ? 18.875 1.025 -3.92 1 79.62 68 SER B N 1
ATOM 1714 C CA . SER B 1 68 ? 20.016 1.368 -3.064 1 79.62 68 SER B CA 1
ATOM 1715 C C . SER B 1 68 ? 20.844 0.138 -2.74 1 79.62 68 SER B C 1
ATOM 1717 O O . SER B 1 68 ? 20.344 -0.983 -2.723 1 79.62 68 SER B O 1
ATOM 1719 N N . ASN B 1 69 ? 22.094 0.168 -3.104 1 60.72 69 ASN B N 1
ATOM 1720 C CA . ASN B 1 69 ? 23.094 -0.862 -2.836 1 60.72 69 ASN B CA 1
ATOM 1721 C C . ASN B 1 69 ? 23.188 -1.186 -1.348 1 60.72 69 ASN B C 1
ATOM 1723 O O . ASN B 1 69 ? 24.031 -0.652 -0.641 1 60.72 69 ASN B O 1
ATOM 1727 N N . HIS B 1 70 ? 22.25 -1.608 -0.588 1 52.34 70 HIS B N 1
ATOM 1728 C CA . HIS B 1 70 ? 22.5 -2.322 0.662 1 52.34 70 HIS B CA 1
ATOM 1729 C C . HIS B 1 70 ? 22.359 -1.39 1.861 1 52.34 70 HIS B C 1
ATOM 1731 O O . HIS B 1 70 ? 22.75 -1.75 2.977 1 52.34 70 HIS B O 1
ATOM 1737 N N . THR B 1 71 ? 22.406 -0.143 1.674 1 44.72 71 THR B N 1
ATOM 1738 C CA . THR B 1 71 ? 22.656 0.516 2.949 1 44.72 71 THR B CA 1
ATOM 1739 C C . THR B 1 71 ? 21.656 0.072 4.004 1 44.72 71 THR B C 1
ATOM 1741 O O . THR B 1 71 ? 21.922 -0.837 4.789 1 44.72 71 THR B O 1
ATOM 1744 N N . ASN B 1 72 ? 21.031 1.144 4.867 1 45.84 72 ASN B N 1
ATOM 1745 C CA . ASN B 1 72 ? 20.547 0.965 6.234 1 45.84 72 ASN B CA 1
ATOM 1746 C C . ASN B 1 72 ? 19.359 0.017 6.285 1 45.84 72 ASN B C 1
ATOM 1748 O O . ASN B 1 72 ? 18.266 0.351 5.805 1 45.84 72 ASN B O 1
ATOM 1752 N N . SER B 1 73 ? 19.672 -1.296 6.363 1 48.12 73 SER B N 1
ATOM 1753 C CA . SER B 1 73 ? 18.969 -2.543 6.664 1 48.12 73 SER B CA 1
ATOM 1754 C C . SER B 1 73 ? 17.75 -2.295 7.551 1 48.12 73 SER B C 1
ATOM 1756 O O . SER B 1 73 ? 16.828 -3.113 7.59 1 48.12 73 SER B O 1
ATOM 1758 N N . THR B 1 74 ? 17.984 -1.299 8.359 1 48.84 74 THR B N 1
ATOM 1759 C CA . THR B 1 74 ? 17.047 -1.212 9.477 1 48.84 74 THR B CA 1
ATOM 1760 C C . THR B 1 74 ? 15.617 -1.066 8.969 1 48.84 74 THR B C 1
ATOM 1762 O O . THR B 1 74 ? 14.695 -1.677 9.508 1 48.84 74 THR B O 1
ATOM 1765 N N . PHE B 1 75 ? 15.555 -0.062 8.023 1 49.72 75 PHE B N 1
ATOM 1766 C CA . PHE B 1 75 ? 14.164 0.209 7.691 1 49.72 75 PHE B CA 1
ATOM 1767 C C . PHE B 1 75 ? 13.539 -0.985 6.98 1 49.72 75 PHE B C 1
ATOM 1769 O O . PHE B 1 75 ? 12.328 -1.21 7.086 1 49.72 75 PHE B O 1
ATOM 1776 N N . PHE B 1 76 ? 14.633 -1.856 6.504 1 56.41 76 PHE B N 1
ATOM 1777 C CA . PHE B 1 76 ? 14.125 -2.861 5.582 1 56.41 76 PHE B CA 1
ATOM 1778 C C . PHE B 1 76 ? 14.141 -4.246 6.223 1 56.41 76 PHE B C 1
ATOM 1780 O O . PHE B 1 76 ? 14.102 -5.258 5.523 1 56.41 76 PHE B O 1
ATOM 1787 N N . GLU B 1 77 ? 14.344 -4.191 7.582 1 64.38 77 GLU B N 1
ATOM 1788 C CA . GLU B 1 77 ? 14.164 -5.551 8.078 1 64.38 77 GLU B CA 1
ATOM 1789 C C . GLU B 1 77 ? 12.844 -6.145 7.605 1 64.38 77 GLU B C 1
ATOM 1791 O O . GLU B 1 77 ? 11.789 -5.875 8.188 1 64.38 77 GLU B O 1
ATOM 1796 N N . THR B 1 78 ? 12.891 -6.965 6.574 1 71 78 THR B N 1
ATOM 1797 C CA . THR B 1 78 ? 11.727 -7.445 5.828 1 71 78 THR B CA 1
ATOM 1798 C C . THR B 1 78 ? 10.797 -8.242 6.738 1 71 78 THR B C 1
ATOM 1800 O O . THR B 1 78 ? 9.578 -8.062 6.688 1 71 78 THR B O 1
ATOM 1803 N N . ASP B 1 79 ? 11.453 -9.047 7.633 1 74.06 79 ASP B N 1
ATOM 1804 C CA . ASP B 1 79 ? 10.602 -9.859 8.492 1 74.06 79 ASP B CA 1
ATOM 1805 C C . ASP B 1 79 ? 9.742 -8.977 9.398 1 74.06 79 ASP B C 1
ATOM 1807 O O . ASP B 1 79 ? 8.523 -9.156 9.469 1 74.06 79 ASP B O 1
ATOM 1811 N N . GLU B 1 80 ? 10.43 -8.156 9.984 1 72.12 80 GLU B N 1
ATOM 1812 C CA . GLU B 1 80 ? 9.703 -7.281 10.898 1 72.12 80 GLU B CA 1
ATOM 1813 C C . GLU B 1 80 ? 8.711 -6.395 10.141 1 72.12 80 GLU B C 1
ATOM 1815 O O . GLU B 1 80 ? 7.586 -6.191 10.594 1 72.12 80 GLU B O 1
ATOM 1820 N N . ARG B 1 81 ? 9.094 -5.988 9 1 70.25 81 ARG B N 1
ATOM 1821 C CA . ARG B 1 81 ? 8.234 -5.129 8.195 1 70.25 81 ARG B CA 1
ATOM 1822 C C . ARG B 1 81 ? 6.973 -5.867 7.766 1 70.25 81 ARG B C 1
ATOM 1824 O O . ARG B 1 81 ? 5.863 -5.359 7.938 1 70.25 81 ARG B O 1
ATOM 1831 N N . TYR B 1 82 ? 7.133 -7.023 7.227 1 76.56 82 TYR B N 1
ATOM 1832 C CA . TYR B 1 82 ? 5.977 -7.77 6.75 1 76.56 82 TYR B CA 1
ATOM 1833 C C . TYR B 1 82 ? 5.09 -8.203 7.91 1 76.56 82 TYR B C 1
ATOM 1835 O O . TYR B 1 82 ? 3.863 -8.203 7.797 1 76.56 82 TYR B O 1
ATOM 1843 N N . ARG B 1 83 ? 5.742 -8.508 9.047 1 73.69 83 ARG B N 1
ATOM 1844 C CA . ARG B 1 83 ? 4.953 -8.852 10.227 1 73.69 83 ARG B CA 1
ATOM 1845 C C . ARG B 1 83 ? 4.055 -7.691 10.641 1 73.69 83 ARG B C 1
ATOM 1847 O O . ARG B 1 83 ? 2.879 -7.887 10.953 1 73.69 83 ARG B O 1
ATOM 1854 N N . LYS B 1 84 ? 4.59 -6.613 10.422 1 69.38 84 LYS B N 1
ATOM 1855 C CA . LYS B 1 84 ? 3.857 -5.406 10.797 1 69.38 84 LYS B CA 1
ATOM 1856 C C . LYS B 1 84 ? 2.744 -5.109 9.797 1 69.38 84 LYS B C 1
ATOM 1858 O O . LYS B 1 84 ? 1.789 -4.395 10.125 1 69.38 84 LYS B O 1
ATOM 1863 N N . LEU B 1 85 ? 2.859 -5.668 8.648 1 70.19 85 LEU B N 1
ATOM 1864 C CA . LEU B 1 85 ? 1.844 -5.484 7.613 1 70.19 85 LEU B CA 1
ATOM 1865 C C . LEU B 1 85 ? 0.804 -6.598 7.672 1 70.19 85 LEU B C 1
ATOM 1867 O O . LEU B 1 85 ? -0.048 -6.703 6.789 1 70.19 85 LEU B O 1
ATOM 1871 N N . GLY B 1 86 ? 0.875 -7.465 8.742 1 68.88 86 GLY B N 1
ATOM 1872 C CA . GLY B 1 86 ? -0.129 -8.508 8.891 1 68.88 86 GLY B CA 1
ATOM 1873 C C . GLY B 1 86 ? 0.292 -9.828 8.281 1 68.88 86 GLY B C 1
ATOM 1874 O O . GLY B 1 86 ? -0.524 -10.742 8.141 1 68.88 86 GLY B O 1
ATOM 1875 N N . PHE B 1 87 ? 1.483 -9.789 7.875 1 75.94 87 PHE B N 1
ATOM 1876 C CA . PHE B 1 87 ? 1.978 -11.039 7.324 1 75.94 87 PHE B CA 1
ATOM 1877 C C . PHE B 1 87 ? 2.766 -11.82 8.375 1 75.94 87 PHE B C 1
ATOM 1879 O O . PHE B 1 87 ? 3.404 -11.227 9.242 1 75.94 87 PHE B O 1
ATOM 1886 N N . GLU B 1 88 ? 2.574 -13.086 8.344 1 80 88 GLU B N 1
ATOM 1887 C CA . GLU B 1 88 ? 3.42 -14.008 9.102 1 80 88 GLU B CA 1
ATOM 1888 C C . GLU B 1 88 ? 4.523 -14.594 8.219 1 80 88 GLU B C 1
ATOM 1890 O O . GLU B 1 88 ? 4.277 -14.969 7.074 1 80 88 GLU B O 1
ATOM 1895 N N . ILE B 1 89 ? 5.672 -14.539 8.766 1 81.38 89 ILE B N 1
ATOM 1896 C CA . ILE B 1 89 ? 6.809 -15.086 8.031 1 81.38 89 ILE B CA 1
ATOM 1897 C C . ILE B 1 89 ? 7.324 -16.344 8.734 1 81.38 89 ILE B C 1
ATOM 1899 O O . ILE B 1 89 ? 7.605 -16.312 9.938 1 81.38 89 ILE B O 1
ATOM 1903 N N . GLU B 1 90 ? 7.289 -17.375 8.062 1 81.81 90 GLU B N 1
ATOM 1904 C CA . GLU B 1 90 ? 7.848 -18.641 8.562 1 81.81 90 GLU B CA 1
ATOM 1905 C C . GLU B 1 90 ? 9.141 -18.984 7.836 1 81.81 90 GLU B C 1
ATOM 1907 O O . GLU B 1 90 ? 9.188 -19 6.602 1 81.81 90 GLU B O 1
ATOM 1912 N N . ASP B 1 91 ? 10.172 -19.172 8.672 1 77.88 91 ASP B N 1
ATOM 1913 C CA . ASP B 1 91 ? 11.445 -19.625 8.125 1 77.88 91 ASP B CA 1
ATOM 1914 C C . ASP B 1 91 ? 11.492 -21.141 8.031 1 77.88 91 ASP B C 1
ATOM 1916 O O . ASP B 1 91 ? 11.523 -21.828 9.055 1 77.88 91 ASP B O 1
ATOM 1920 N N . LEU B 1 92 ? 11.484 -21.656 6.902 1 76.5 92 LEU B N 1
ATOM 1921 C CA . LEU B 1 92 ? 11.477 -23.094 6.699 1 76.5 92 LEU B CA 1
ATOM 1922 C C . LEU B 1 92 ? 12.867 -23.594 6.293 1 76.5 92 LEU B C 1
ATOM 1924 O O . LEU B 1 92 ? 12.992 -24.656 5.691 1 76.5 92 LEU B O 1
ATOM 1928 N N . GLY B 1 93 ? 13.938 -22.953 6.684 1 71.94 93 GLY B N 1
ATOM 1929 C CA . GLY B 1 93 ? 15.305 -23.359 6.43 1 71.94 93 GLY B CA 1
ATOM 1930 C C . GLY B 1 93 ? 15.914 -22.688 5.211 1 71.94 93 GLY B C 1
ATOM 1931 O O . GLY B 1 93 ? 16.828 -21.875 5.336 1 71.94 93 GLY B O 1
ATOM 1932 N N . CYS B 1 94 ? 15.422 -23.031 3.998 1 68.62 94 CYS B N 1
ATOM 1933 C CA . CYS B 1 94 ? 16.047 -22.531 2.785 1 68.62 94 CYS B CA 1
ATOM 1934 C C . CYS B 1 94 ? 15.312 -21.312 2.25 1 68.62 94 CYS B C 1
ATOM 1936 O O . CYS B 1 94 ? 15.852 -20.547 1.446 1 68.62 94 CYS B O 1
ATOM 1938 N N . CYS B 1 95 ? 14.016 -21.156 2.699 1 74.56 95 CYS B N 1
ATOM 1939 C CA . CYS B 1 95 ? 13.266 -20.016 2.186 1 74.56 95 CYS B CA 1
ATOM 1940 C C . CYS B 1 95 ? 12.281 -19.5 3.229 1 74.56 95 CYS B C 1
ATOM 1942 O O . CYS B 1 95 ? 12.102 -20.125 4.277 1 74.56 95 CYS B O 1
ATOM 1944 N N . LYS B 1 96 ? 11.82 -18.219 3.027 1 80.5 96 LYS B N 1
ATOM 1945 C CA . LYS B 1 96 ? 10.812 -17.625 3.895 1 80.5 96 LYS B CA 1
ATOM 1946 C C . LYS B 1 96 ? 9.422 -17.719 3.266 1 80.5 96 LYS B C 1
ATOM 1948 O O . LYS B 1 96 ? 9.266 -17.5 2.066 1 80.5 96 LYS B O 1
ATOM 1953 N N . VAL B 1 97 ? 8.492 -18.266 3.986 1 86.75 97 VAL B N 1
ATOM 1954 C CA . VAL B 1 97 ? 7.094 -18.328 3.562 1 86.75 97 VAL B CA 1
ATOM 1955 C C . VAL B 1 97 ? 6.312 -17.172 4.168 1 86.75 97 VAL B C 1
ATOM 1957 O O . VAL B 1 97 ? 6.359 -16.953 5.383 1 86.75 97 VAL B O 1
ATOM 1960 N N . ILE B 1 98 ? 5.66 -16.438 3.328 1 87.12 98 ILE B N 1
ATOM 1961 C CA . ILE B 1 98 ? 4.852 -15.312 3.762 1 87.12 98 ILE B CA 1
ATOM 1962 C C . ILE B 1 98 ? 3.373 -15.688 3.734 1 87.12 98 ILE B C 1
ATOM 1964 O O . ILE B 1 98 ? 2.873 -16.203 2.729 1 87.12 98 ILE B O 1
ATOM 1968 N N . SER B 1 99 ? 2.652 -15.5 4.867 1 86.25 99 SER B N 1
ATOM 1969 C CA . SER B 1 99 ? 1.228 -15.789 4.984 1 86.25 99 SER B CA 1
ATOM 1970 C C .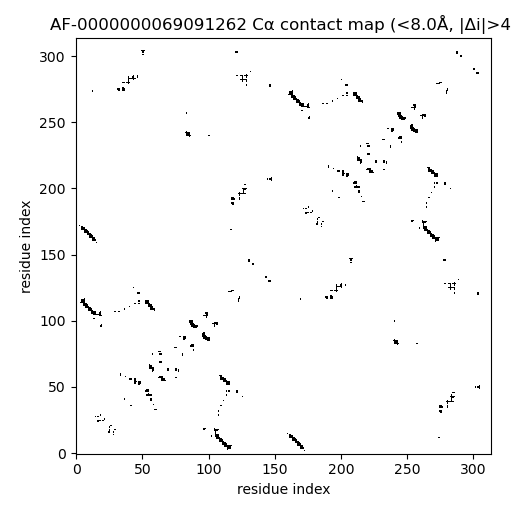 SER B 1 99 ? 0.435 -14.547 5.363 1 86.25 99 SER B C 1
ATOM 1972 O O . SER B 1 99 ? 0.767 -13.867 6.336 1 86.25 99 SER B O 1
ATOM 1974 N N . HIS B 1 100 ? -0.535 -14.305 4.527 1 85.25 100 HIS B N 1
ATOM 1975 C CA . HIS B 1 100 ? -1.452 -13.203 4.797 1 85.25 100 HIS B CA 1
ATOM 1976 C C . HIS B 1 100 ? -2.547 -13.625 5.773 1 85.25 100 HIS B C 1
ATOM 1978 O O . HIS B 1 100 ? -3.006 -14.766 5.742 1 85.25 100 HIS B O 1
ATOM 1984 N N . HIS B 1 101 ? -2.996 -12.711 6.609 1 81.62 101 HIS B N 1
ATOM 1985 C CA . HIS B 1 101 ? -3.977 -13.016 7.645 1 81.62 101 HIS B CA 1
ATOM 1986 C C . HIS B 1 101 ? -5.285 -13.508 7.039 1 81.62 101 HIS B C 1
ATOM 1988 O O . HIS B 1 101 ? -5.914 -14.422 7.574 1 81.62 101 HIS B O 1
ATOM 1994 N N . LEU B 1 102 ? -5.668 -12.992 5.902 1 78.44 102 LEU B N 1
ATOM 1995 C CA . LEU B 1 102 ? -6.949 -13.32 5.289 1 78.44 102 LEU B CA 1
ATOM 1996 C C . LEU B 1 102 ? -6.773 -14.352 4.184 1 78.44 102 LEU B C 1
ATOM 1998 O O . LEU B 1 102 ? -7.645 -15.203 3.971 1 78.44 102 LEU B O 1
ATOM 2002 N N . TRP B 1 103 ? -5.625 -14.258 3.52 1 86.88 103 TRP B N 1
ATOM 2003 C CA . TRP B 1 103 ? -5.465 -15.055 2.309 1 86.88 103 TRP B CA 1
ATOM 2004 C C . TRP B 1 103 ? -4.512 -16.219 2.547 1 86.88 103 TRP B C 1
ATOM 2006 O O . TRP B 1 103 ? -4.27 -17.031 1.644 1 86.88 103 TRP B O 1
ATOM 2016 N N . GLY B 1 104 ? -3.949 -16.297 3.752 1 89.12 104 GLY B N 1
ATOM 2017 C CA . GLY B 1 104 ? -2.938 -17.328 3.979 1 89.12 104 GLY B CA 1
ATOM 2018 C C . GLY B 1 104 ? -1.733 -17.188 3.064 1 89.12 104 GLY B C 1
ATOM 2019 O O . GLY B 1 104 ? -1.198 -16.078 2.9 1 89.12 104 GLY B O 1
ATOM 2020 N N . THR B 1 105 ? -1.346 -18.344 2.406 1 92.75 105 THR B N 1
ATOM 2021 C CA . THR B 1 105 ? -0.162 -18.328 1.553 1 92.75 105 THR B CA 1
ATOM 2022 C C . THR B 1 105 ? -0.538 -18 0.112 1 92.75 105 THR B C 1
ATOM 2024 O O . THR B 1 105 ? 0.312 -18.031 -0.78 1 92.75 105 THR B O 1
ATOM 2027 N N . HIS B 1 106 ? -1.811 -17.703 -0.175 1 92.62 106 HIS B N 1
ATOM 2028 C CA . HIS B 1 106 ? -2.246 -17.172 -1.464 1 92.62 106 HIS B CA 1
ATOM 2029 C C . HIS B 1 106 ? -2.094 -15.664 -1.519 1 92.62 106 HIS B C 1
ATOM 2031 O O . HIS B 1 106 ? -3.082 -14.938 -1.651 1 92.62 106 HIS B O 1
ATOM 2037 N N . ALA B 1 107 ? -0.84 -15.281 -1.401 1 91.06 107 ALA B N 1
ATOM 2038 C CA . ALA B 1 107 ? -0.621 -13.844 -1.326 1 91.06 107 ALA B CA 1
ATOM 2039 C C . ALA B 1 107 ? 0.744 -13.461 -1.895 1 91.06 107 ALA B C 1
ATOM 2041 O O . ALA B 1 107 ? 1.707 -14.219 -1.769 1 91.06 107 ALA B O 1
ATOM 2042 N N . TYR B 1 108 ? 0.754 -12.32 -2.588 1 92.38 108 TYR B N 1
ATOM 2043 C CA . TYR B 1 108 ? 1.966 -11.648 -3.037 1 92.38 108 TYR B CA 1
ATOM 2044 C C . TYR B 1 108 ? 2.016 -10.211 -2.52 1 92.38 108 TYR B C 1
ATOM 2046 O O . TYR B 1 108 ? 1.029 -9.477 -2.617 1 92.38 108 TYR B O 1
ATOM 2054 N N . VAL B 1 109 ? 3.184 -9.805 -1.987 1 91.06 109 VAL B N 1
ATOM 2055 C CA . VAL B 1 109 ? 3.268 -8.5 -1.345 1 91.06 109 VAL B CA 1
ATOM 2056 C C . VAL B 1 109 ? 4.477 -7.738 -1.88 1 91.06 109 VAL B C 1
ATOM 2058 O O . VAL B 1 109 ? 5.547 -8.32 -2.082 1 91.06 109 VAL B O 1
ATOM 2061 N N . GLY B 1 110 ? 4.305 -6.438 -2.127 1 90.12 110 GLY B N 1
ATOM 2062 C CA . GLY B 1 110 ? 5.352 -5.48 -2.443 1 90.12 110 GLY B CA 1
ATOM 2063 C C . GLY B 1 110 ? 5.266 -4.211 -1.616 1 90.12 110 GLY B C 1
ATOM 2064 O O . GLY B 1 110 ? 4.176 -3.771 -1.251 1 90.12 110 GLY B O 1
ATOM 2065 N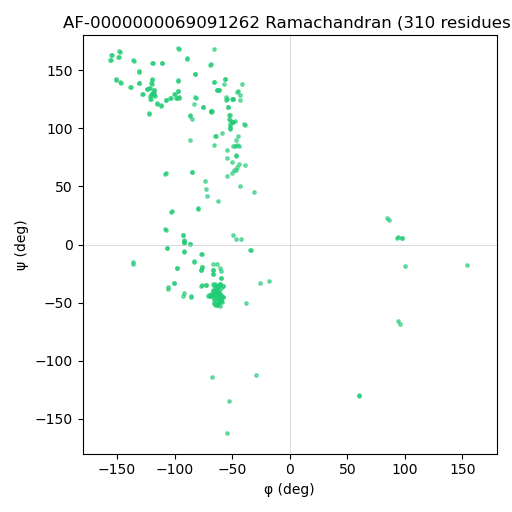 N . SER B 1 111 ? 6.398 -3.605 -1.337 1 90 111 SER B N 1
ATOM 2066 C CA . SER B 1 111 ? 6.445 -2.389 -0.532 1 90 111 SER B CA 1
ATOM 2067 C C . SER B 1 111 ? 7.43 -1.38 -1.11 1 90 111 SER B C 1
ATOM 2069 O O . SER B 1 111 ? 8.547 -1.742 -1.488 1 90 111 SER B O 1
ATOM 2071 N N . LEU B 1 112 ? 7.016 -0.154 -1.156 1 89.38 112 LEU B N 1
ATOM 2072 C CA . LEU B 1 112 ? 7.812 0.985 -1.598 1 89.38 112 LEU B CA 1
ATOM 2073 C C . LEU B 1 112 ? 7.938 2.025 -0.489 1 89.38 112 LEU B C 1
ATOM 2075 O O . LEU B 1 112 ? 6.953 2.33 0.193 1 89.38 112 LEU B O 1
ATOM 2079 N N . PHE B 1 113 ? 9.164 2.598 -0.343 1 87.69 113 PHE B N 1
ATOM 2080 C CA . PHE B 1 113 ? 9.461 3.6 0.673 1 87.69 113 PHE B CA 1
ATOM 2081 C C . PHE B 1 113 ? 9.914 4.906 0.03 1 87.69 113 PHE B C 1
ATOM 2083 O O . PHE B 1 113 ? 10.68 4.895 -0.933 1 87.69 113 PHE B O 1
ATOM 2090 N N . THR B 1 114 ? 9.469 6.031 0.643 1 88.5 114 THR B N 1
ATOM 2091 C CA . THR B 1 114 ? 9.914 7.316 0.115 1 88.5 114 THR B CA 1
ATOM 2092 C C . THR B 1 114 ? 9.844 8.398 1.19 1 88.5 114 THR B C 1
ATOM 2094 O O . THR B 1 114 ? 9.07 8.289 2.141 1 88.5 114 THR B O 1
ATOM 2097 N N . THR B 1 115 ? 10.562 9.375 0.987 1 90.19 115 THR B N 1
ATOM 2098 C CA . THR B 1 115 ? 10.5 10.547 1.86 1 90.19 115 THR B CA 1
ATOM 2099 C C . THR B 1 115 ? 9.508 11.57 1.321 1 90.19 115 THR B C 1
ATOM 2101 O O . THR B 1 115 ? 9.266 12.602 1.953 1 90.19 115 THR B O 1
ATOM 2104 N N . ALA B 1 116 ? 8.93 11.375 0.151 1 88.06 116 ALA B N 1
ATOM 2105 C CA . ALA B 1 116 ? 7.867 12.25 -0.328 1 88.06 116 ALA B CA 1
ATOM 2106 C C . ALA B 1 116 ? 6.66 12.219 0.608 1 88.06 116 ALA B C 1
ATOM 2108 O O . ALA B 1 116 ? 6.227 11.148 1.034 1 88.06 116 ALA B O 1
ATOM 2109 N N . PRO B 1 117 ? 6.191 13.438 0.912 1 85.88 117 PRO B N 1
ATOM 2110 C CA . PRO B 1 117 ? 4.977 13.438 1.729 1 85.88 117 PRO B CA 1
ATOM 2111 C C . PRO B 1 117 ? 3.756 12.922 0.973 1 85.88 117 PRO B C 1
ATOM 2113 O O . PRO B 1 117 ? 3.738 12.93 -0.261 1 85.88 117 PRO B O 1
ATOM 2116 N N . MET B 1 118 ? 2.791 12.406 1.727 1 82.5 118 MET B N 1
ATOM 2117 C CA . MET B 1 118 ? 1.602 11.789 1.145 1 82.5 118 MET B CA 1
ATOM 2118 C C . MET B 1 118 ? 0.836 12.789 0.286 1 82.5 118 MET B C 1
ATOM 2120 O O . MET B 1 118 ? 0.148 12.406 -0.661 1 82.5 118 MET B O 1
ATOM 2124 N N . ASP B 1 119 ? 0.944 14.016 0.62 1 79.81 119 ASP B N 1
ATOM 2125 C CA . ASP B 1 119 ? 0.181 15.016 -0.118 1 79.81 119 ASP B CA 1
ATOM 2126 C C . ASP B 1 119 ? 0.939 15.484 -1.36 1 79.81 119 ASP B C 1
ATOM 2128 O O . ASP B 1 119 ? 0.471 16.359 -2.09 1 79.81 119 ASP B O 1
ATOM 2132 N N . HIS B 1 120 ? 2.123 14.93 -1.574 1 79.81 120 HIS B N 1
ATOM 2133 C CA . HIS B 1 120 ? 2.832 15.242 -2.811 1 79.81 120 HIS B CA 1
ATOM 2134 C C . HIS B 1 120 ? 2.092 14.695 -4.023 1 79.81 120 HIS B C 1
ATOM 2136 O O . HIS B 1 120 ? 1.595 13.562 -3.996 1 79.81 120 HIS B O 1
ATOM 2142 N N . PRO B 1 121 ? 2.066 15.438 -5.047 1 71.81 121 PRO B N 1
ATOM 2143 C CA . PRO B 1 121 ? 1.291 15.055 -6.23 1 71.81 121 PRO B CA 1
ATOM 2144 C C . PRO B 1 121 ? 1.712 13.703 -6.801 1 71.81 121 PRO B C 1
ATOM 2146 O O . PRO B 1 121 ? 0.871 12.953 -7.297 1 71.81 121 PRO B O 1
ATOM 2149 N N . LEU B 1 122 ? 3.01 13.445 -6.715 1 69.62 122 LEU B N 1
ATOM 2150 C CA . LEU B 1 122 ? 3.502 12.18 -7.254 1 69.62 122 LEU B CA 1
ATOM 2151 C C . LEU B 1 122 ? 2.939 11 -6.469 1 69.62 122 LEU B C 1
ATOM 2153 O O . LEU B 1 122 ? 2.686 9.938 -7.039 1 69.62 122 LEU B O 1
ATOM 2157 N N . ILE B 1 123 ? 2.791 11.25 -5.25 1 73.69 123 ILE B N 1
ATOM 2158 C CA . ILE B 1 123 ? 2.193 10.195 -4.445 1 73.69 123 ILE B CA 1
ATOM 2159 C C . ILE B 1 123 ? 0.702 10.086 -4.754 1 73.69 123 ILE B C 1
ATOM 2161 O O . ILE B 1 123 ? 0.166 8.984 -4.891 1 73.69 123 ILE B O 1
ATOM 2165 N N . ALA B 1 124 ? 0.163 11.359 -5.023 1 63.16 124 ALA B N 1
ATOM 2166 C CA . ALA B 1 124 ? -1.253 11.438 -5.371 1 63.16 124 ALA B CA 1
ATOM 2167 C C . ALA B 1 124 ? -1.514 10.82 -6.742 1 63.16 124 ALA B C 1
ATOM 2169 O O . ALA B 1 124 ? -2.553 10.195 -6.957 1 63.16 124 ALA B O 1
ATOM 2170 N N . LEU B 1 125 ? -0.602 11.203 -7.664 1 58 125 LEU B N 1
ATOM 2171 C CA . LEU B 1 125 ? -0.691 10.688 -9.023 1 58 125 LEU B CA 1
ATOM 2172 C C . LEU B 1 125 ? -0.604 9.164 -9.031 1 58 125 LEU B C 1
ATOM 2174 O O . LEU B 1 125 ? -1.175 8.508 -9.906 1 58 125 LEU B O 1
ATOM 2178 N N . MET B 1 126 ? 0.293 8.789 -8.312 1 54.22 126 MET B N 1
ATOM 2179 C CA . MET B 1 126 ? 0.239 7.332 -8.242 1 54.22 126 MET B CA 1
ATOM 2180 C C . MET B 1 126 ? -1.203 6.836 -8.289 1 54.22 126 MET B C 1
ATOM 2182 O O . MET B 1 126 ? -1.461 5.699 -8.688 1 54.22 126 MET B O 1
ATOM 2186 N N . THR B 1 127 ? -2.197 8.008 -8.273 1 44.16 127 THR B N 1
ATOM 2187 C CA . THR B 1 127 ? -3.639 7.809 -8.375 1 44.16 127 THR B CA 1
ATOM 2188 C C . THR B 1 127 ? -4.145 8.203 -9.758 1 44.16 127 THR B C 1
ATOM 2190 O O . THR B 1 127 ? -5.148 7.668 -10.234 1 44.16 127 THR B O 1
ATOM 2193 N N . LEU B 1 128 ? -3.643 9.289 -10.5 1 45.22 128 LEU B N 1
ATOM 2194 C CA . LEU B 1 128 ? -4.32 9.953 -11.609 1 45.22 128 LEU B CA 1
ATOM 2195 C C . LEU B 1 128 ? -3.666 9.602 -12.938 1 45.22 128 LEU B C 1
ATOM 2197 O O . LEU B 1 128 ? -2.533 10.008 -13.211 1 45.22 128 LEU B O 1
ATOM 2201 N N . THR B 1 129 ? -3.561 8.555 -13.438 1 40.88 129 THR B N 1
ATOM 2202 C CA . THR B 1 129 ? -2.908 8.469 -14.742 1 40.88 129 THR B CA 1
ATOM 2203 C C . THR B 1 129 ? -3.705 9.219 -15.797 1 40.88 129 THR B C 1
ATOM 2205 O O . THR B 1 129 ? -4.914 9.023 -15.93 1 40.88 129 THR B O 1
ATOM 2208 N N . LYS B 1 130 ? -3.439 10.508 -16.094 1 37.06 130 LYS B N 1
ATOM 2209 C CA . LYS B 1 130 ? -4.066 11.086 -17.281 1 37.06 130 LYS B CA 1
ATOM 2210 C C . LYS B 1 130 ? -3.807 10.227 -18.516 1 37.06 130 LYS B C 1
ATOM 2212 O O . LYS B 1 130 ? -2.691 9.734 -18.719 1 37.06 130 LYS B O 1
ATOM 2217 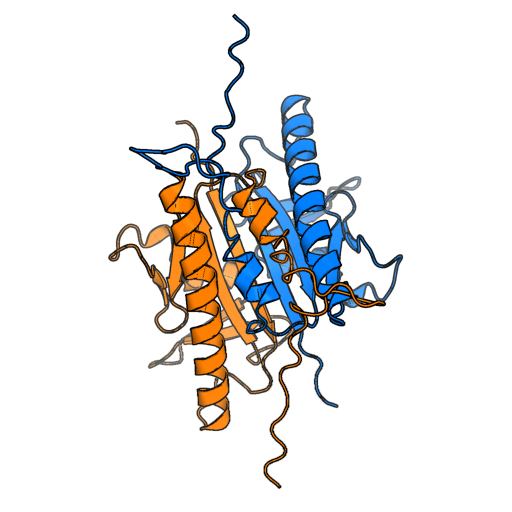N N . THR B 1 131 ? -4.75 9.547 -19.125 1 34.31 131 THR B N 1
ATOM 2218 C CA . THR B 1 131 ? -4.77 8.867 -20.406 1 34.31 131 THR B CA 1
ATOM 2219 C C . THR B 1 131 ? -4.211 9.766 -21.516 1 34.31 131 THR B C 1
ATOM 2221 O O . THR B 1 131 ? -4.641 10.914 -21.656 1 34.31 131 THR B O 1
ATOM 2224 N N . PRO B 1 132 ? -2.99 9.617 -22.094 1 32.66 132 PRO B N 1
ATOM 2225 C CA . PRO B 1 132 ? -2.619 10.469 -23.219 1 32.66 132 PRO B CA 1
ATOM 2226 C C . PRO B 1 132 ? -3.73 10.586 -24.266 1 32.66 132 PRO B C 1
ATOM 2228 O O . PRO B 1 132 ? -4.543 9.664 -24.406 1 32.66 132 PRO B O 1
ATOM 2231 N N . PRO B 1 133 ? -4.117 11.805 -24.75 1 32.25 133 PRO B N 1
ATOM 2232 C CA . PRO B 1 133 ? -5.164 11.898 -25.781 1 32.25 133 PRO B CA 1
ATOM 2233 C C . PRO B 1 133 ? -4.891 11 -26.984 1 32.25 133 PRO B C 1
ATOM 2235 O O . PRO B 1 133 ? -3.734 10.789 -27.344 1 32.25 133 PRO B O 1
ATOM 2238 N N . THR B 1 134 ? -5.613 9.977 -27.234 1 30.19 134 THR B N 1
ATOM 2239 C CA . THR B 1 134 ? -5.602 9.297 -28.516 1 30.19 134 THR B CA 1
ATOM 2240 C C . THR B 1 134 ? -5.613 10.312 -29.656 1 30.19 134 THR B C 1
ATOM 2242 O O . THR B 1 134 ? -6.23 11.375 -29.547 1 30.19 134 THR B O 1
ATOM 2245 N N . PRO B 1 135 ? -4.738 10.289 -30.516 1 33.41 135 PRO B N 1
ATOM 2246 C CA . PRO B 1 135 ? -4.875 11.18 -31.672 1 33.41 135 PRO B CA 1
ATOM 2247 C C . PRO B 1 135 ? -6.293 11.203 -32.219 1 33.41 135 PRO B C 1
ATOM 2249 O O . PRO B 1 135 ? -7.047 10.242 -32.062 1 33.41 135 PRO B O 1
ATOM 2252 N N . GLY B 1 136 ? -6.895 12.352 -32.406 1 30.77 136 GLY B N 1
ATOM 2253 C CA . GLY B 1 136 ? -8.219 12.742 -32.875 1 30.77 136 GLY B CA 1
ATOM 2254 C C . GLY B 1 136 ? -8.68 11.953 -34.094 1 30.77 136 GLY B C 1
ATOM 2255 O O . GLY B 1 136 ? -8.188 12.172 -35.219 1 30.77 136 GLY B O 1
ATOM 2256 N N . VAL B 1 137 ? -8.992 10.703 -34.094 1 30.7 137 VAL B N 1
ATOM 2257 C CA . VAL B 1 137 ? -9.859 10.391 -35.219 1 30.7 137 VAL B CA 1
ATOM 2258 C C . VAL B 1 137 ? -11.094 11.289 -35.188 1 30.7 137 VAL B C 1
ATOM 2260 O O . VAL B 1 137 ? -11.555 11.688 -34.125 1 30.7 137 VAL B O 1
ATOM 2263 N N . SER B 1 138 ? -11.5 12.07 -36.281 1 31.38 138 SER B N 1
ATOM 2264 C CA . SER B 1 138 ? -12.695 12.875 -36.5 1 31.38 138 SER B CA 1
ATOM 2265 C C . SER B 1 138 ? -13.93 12.203 -35.906 1 31.38 138 SER B C 1
ATOM 2267 O O . SER B 1 138 ? -14.914 12.867 -35.594 1 31.38 138 SER B O 1
ATOM 2269 N N . SER B 1 139 ? -14.156 10.898 -36.219 1 26.91 139 SER B N 1
ATOM 2270 C CA . SER B 1 139 ? -15.352 10.07 -36.094 1 26.91 139 SER B CA 1
ATOM 2271 C C . SER B 1 139 ? -15.734 9.844 -34.656 1 26.91 139 SER B C 1
ATOM 2273 O O . SER B 1 139 ? -14.883 9.898 -33.75 1 26.91 139 SER B O 1
ATOM 2275 N N . LYS B 1 140 ? -17.047 9.258 -34.188 1 28.17 140 LYS B N 1
ATOM 2276 C CA . LYS B 1 140 ? -18.094 9.477 -33.188 1 28.17 140 LYS B CA 1
ATOM 2277 C C . LYS B 1 140 ? -17.578 9.227 -31.781 1 28.17 140 LYS B C 1
ATOM 2279 O O . LYS B 1 140 ? -17.656 10.102 -30.906 1 28.17 140 LYS B O 1
ATOM 2284 N N . GLY B 1 141 ? -18.094 8.109 -30.953 1 27.48 141 GLY B N 1
ATOM 2285 C CA . GLY B 1 141 ? -18.375 7.609 -29.625 1 27.48 141 GLY B CA 1
ATOM 2286 C C . GLY B 1 141 ? -17.109 7.266 -28.844 1 27.48 141 GLY B C 1
ATOM 2287 O O . GLY B 1 141 ? -16.703 6.102 -28.797 1 27.48 141 GLY B O 1
ATOM 2288 N N . GLN B 1 142 ? -16.109 8.016 -28.891 1 28.39 142 GLN B N 1
ATOM 2289 C CA . GLN B 1 142 ? -14.727 7.691 -28.562 1 28.39 142 GLN B CA 1
ATOM 2290 C C . GLN B 1 142 ? -14.547 7.547 -27.047 1 28.39 142 GLN B C 1
ATOM 2292 O O . GLN B 1 142 ? -14.484 8.547 -26.328 1 28.39 142 GLN B O 1
ATOM 2297 N N . GLY B 1 143 ? -15.359 6.82 -26.25 1 31.5 143 GLY B N 1
ATOM 2298 C CA . GLY B 1 143 ? -15.117 6.309 -24.906 1 31.5 143 GLY B CA 1
ATOM 2299 C C . GLY B 1 143 ? -13.695 5.809 -24.703 1 31.5 143 GLY B C 1
ATOM 2300 O O . GLY B 1 143 ? -13.281 4.84 -25.344 1 31.5 143 GLY B O 1
ATOM 2301 N N . ASP B 1 144 ? -12.711 6.551 -24.688 1 34.66 144 ASP B N 1
ATOM 2302 C CA . ASP B 1 144 ? -11.266 6.332 -24.656 1 34.66 144 ASP B CA 1
ATOM 2303 C C . ASP B 1 144 ? -10.891 5.289 -23.594 1 34.66 144 ASP B C 1
ATOM 2305 O O . ASP B 1 144 ? -10.859 5.586 -22.406 1 34.66 144 ASP B O 1
ATOM 2309 N N . SER B 1 145 ? -11.273 4.012 -23.656 1 35.62 145 SER B N 1
ATOM 2310 C CA . SER B 1 145 ? -11.117 2.627 -23.219 1 35.62 145 SER B CA 1
ATOM 2311 C C . SER B 1 145 ? -9.648 2.207 -23.234 1 35.62 145 SER B C 1
ATOM 2313 O O . SER B 1 145 ? -9.336 1.021 -23.109 1 35.62 145 SER B O 1
ATOM 2315 N N . SER B 1 146 ? -8.695 3.062 -23.516 1 39.38 146 SER B N 1
ATOM 2316 C CA . SER B 1 146 ? -7.387 2.482 -23.812 1 39.38 146 SER B CA 1
ATOM 2317 C C . SER B 1 146 ? -6.758 1.885 -22.562 1 39.38 146 SER B C 1
ATOM 2319 O O . SER B 1 146 ? -6.031 0.894 -22.641 1 39.38 146 SER B O 1
ATOM 2321 N N . LEU B 1 147 ? -6.848 2.584 -21.531 1 46.16 147 LEU B N 1
ATOM 2322 C CA . LEU B 1 147 ? -6.219 2.004 -20.344 1 46.16 147 LEU B CA 1
ATOM 2323 C C . LEU B 1 147 ? -6.855 0.663 -20 1 46.16 147 LEU B C 1
ATOM 2325 O O . LEU B 1 147 ? -6.316 -0.09 -19.172 1 46.16 147 LEU B O 1
ATOM 2329 N N . CYS B 1 148 ? -8.086 0.559 -20.578 1 49.56 148 CYS B N 1
ATOM 2330 C CA . CYS B 1 148 ? -8.789 -0.688 -20.281 1 49.56 148 CYS B CA 1
ATOM 2331 C C . CYS B 1 148 ? -8.281 -1.82 -21.156 1 49.56 148 CYS B C 1
ATOM 2333 O O . CYS B 1 148 ? -8.875 -2.115 -22.203 1 49.56 148 CYS B O 1
ATOM 2335 N N . GLN B 1 149 ? -6.992 -1.752 -21.531 1 43.91 149 GLN B N 1
ATOM 2336 C CA . GLN B 1 149 ? -6.609 -2.871 -22.375 1 43.91 149 GLN B CA 1
ATOM 2337 C C . GLN B 1 149 ? -7.012 -4.203 -21.75 1 43.91 149 GLN B C 1
ATOM 2339 O O . GLN B 1 149 ? -6.707 -4.469 -20.594 1 43.91 149 GLN B O 1
ATOM 2344 N N . THR B 1 150 ? -8.086 -4.824 -22.312 1 37.28 150 THR B N 1
ATOM 2345 C CA . THR B 1 150 ? -8.484 -6.195 -22 1 37.28 150 THR B CA 1
ATOM 2346 C C . THR B 1 150 ? -7.301 -7.148 -22.156 1 37.28 150 THR B C 1
ATOM 2348 O O . THR B 1 150 ? -6.582 -7.105 -23.156 1 37.28 150 THR B O 1
ATOM 2351 N N . VAL B 1 151 ? -6.727 -7.652 -21.141 1 37.12 151 VAL B N 1
ATOM 2352 C CA . VAL B 1 151 ? -5.891 -8.836 -21.297 1 37.12 151 VAL B CA 1
ATOM 2353 C C . VAL B 1 151 ? -6.645 -9.906 -22.094 1 37.12 151 VAL B C 1
ATOM 2355 O O . VAL B 1 151 ? -7.664 -10.422 -21.625 1 37.12 151 VAL B O 1
ATOM 2358 N N . GLU B 1 152 ? -6.629 -9.883 -23.406 1 33.72 152 GLU B N 1
ATOM 2359 C CA . GLU B 1 152 ? -7.133 -10.953 -24.25 1 33.72 152 GLU B CA 1
ATOM 2360 C C . GLU B 1 152 ? -6.539 -12.297 -23.859 1 33.72 152 GLU B C 1
ATOM 2362 O O . GLU B 1 152 ? -5.316 -12.438 -23.766 1 33.72 152 GLU B O 1
ATOM 2367 N N . GLU B 1 153 ? -7.273 -13.172 -23.172 1 35.44 153 GLU B N 1
ATOM 2368 C CA . GLU B 1 153 ? -7.043 -14.609 -23.203 1 35.44 153 GLU B CA 1
ATOM 2369 C C . GLU B 1 153 ? -6.867 -15.109 -24.625 1 35.44 153 GLU B C 1
ATOM 2371 O O . GLU B 1 153 ? -7.746 -14.922 -25.469 1 35.44 153 GLU B O 1
ATOM 2376 N N . GLY B 1 154 ? -5.684 -15.148 -25.156 1 29 154 GLY B N 1
ATOM 2377 C CA . GLY B 1 154 ? -5.445 -15.977 -26.328 1 29 154 GLY B CA 1
ATOM 2378 C C . GLY B 1 154 ? -6.059 -17.359 -26.219 1 29 154 GLY B C 1
ATOM 2379 O O . GLY B 1 154 ? -5.703 -18.141 -25.328 1 29 154 GLY B O 1
ATOM 2380 N N . LYS B 1 155 ? -7.301 -17.672 -26.703 1 26.89 155 LYS B N 1
ATOM 2381 C CA . LYS B 1 155 ? -7.805 -19 -27.062 1 26.89 155 LYS B CA 1
ATOM 2382 C C . LYS B 1 155 ? -6.891 -19.688 -28.062 1 26.89 155 LYS B C 1
ATOM 2384 O O . LYS B 1 155 ? -6.77 -19.234 -29.203 1 26.89 155 LYS B O 1
ATOM 2389 N N . ASP B 1 156 ? -5.703 -20.172 -27.562 1 23.48 156 ASP B N 1
ATOM 2390 C CA . ASP B 1 156 ? -5.152 -21.266 -28.359 1 23.48 156 ASP B CA 1
ATOM 2391 C C . ASP B 1 156 ? -6.215 -22.328 -28.656 1 23.48 156 ASP B C 1
ATOM 2393 O O . ASP B 1 156 ? -6.727 -22.969 -27.734 1 23.48 156 ASP B O 1
ATOM 2397 N N . ASN B 1 157 ? -7.297 -22 -29.422 1 23.75 157 ASN B N 1
ATOM 2398 C CA . ASN B 1 157 ? -7.59 -23.172 -30.25 1 23.75 157 ASN B CA 1
ATOM 2399 C C . ASN B 1 157 ? -6.539 -23.359 -31.344 1 23.75 157 ASN B C 1
ATOM 2401 O O . ASN B 1 157 ? -6.07 -22.375 -31.938 1 23.75 157 ASN B O 1
#

Secondary structure (DSSP, 8-state):
------EEEEEEEE-SS-TTS--HHHHHHHHHHHHHHHHHHHHHHHHHHHTT--EEEEETTTTEESSSSS--TTTT-HHHHHHHTTEEEEE-SSSEEEEETTTBTSEEEEEEEESS-TTSHHHHHTS----------S-SS-----S----------/------EEEEEEEE-SS-TTS--HHHHHHHHHHHHHHHHHHHHHHHHHHHTT--EEEEETTTTEESSS-S--TTTT-HHHHHHHTTEEEEE-SSSEEEEETTTBTSEEEEEEEESS-TTSHHHHHTS----------SSS-----TT----------

Organism: Magallana gigas (NCBI:txid29159)

Solvent-accessible surface area (backbone atoms only — not comparable to full-atom values): 17741 Å² total; per-residue (Å²):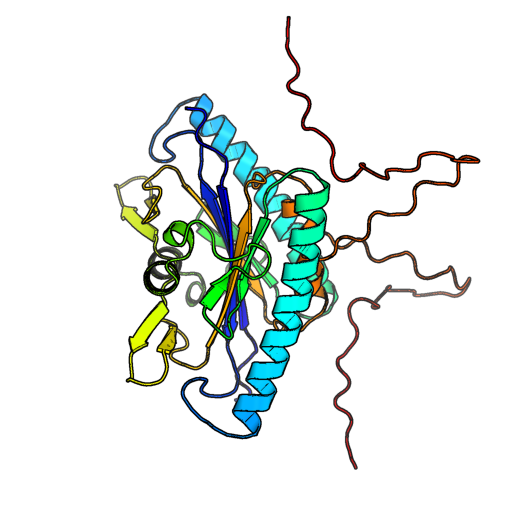 126,83,74,74,44,39,24,38,40,37,40,39,31,49,46,94,48,55,62,75,54,91,46,72,67,37,48,52,53,51,51,47,49,49,52,29,46,51,52,15,53,48,38,31,26,50,55,37,42,74,52,71,24,60,44,40,32,47,32,74,91,77,53,40,60,62,74,52,91,64,70,82,56,69,86,49,39,47,65,64,47,40,41,32,50,25,27,46,75,44,77,71,83,88,50,76,38,60,27,34,79,88,52,34,35,21,43,49,65,46,43,36,40,28,38,48,50,66,61,35,61,65,59,22,29,30,20,46,64,78,75,78,82,71,80,81,59,100,64,81,88,76,73,87,55,67,86,40,60,72,82,71,77,77,73,82,120,124,83,74,74,45,39,25,38,40,34,39,41,31,48,45,93,46,54,62,75,56,91,45,72,69,38,48,53,52,49,52,49,48,49,53,29,46,51,52,16,52,48,40,32,28,51,54,36,42,74,52,72,23,59,45,40,32,48,33,73,90,79,53,41,62,62,74,52,85,71,64,82,54,71,85,49,40,47,66,64,49,40,40,31,50,26,27,46,74,45,78,71,84,89,51,76,38,59,27,34,80,88,53,35,35,20,43,48,66,46,44,36,40,27,38,48,48,66,61,35,61,66,59,20,29,30,17,45,63,80,75,75,82,70,79,81,67,93,75,89,85,74,73,85,52,65,87,38,63,71,82,73,78,76,74,82,120

Nearest PDB structures (foldseek):
  5cuz-assembly1_A-2  TM=8.177E-01  e=3.195E-15  Homo sapiens
  5cv0-assembly1_A  TM=7.740E-01  e=2.160E-15  Homo sapiens
  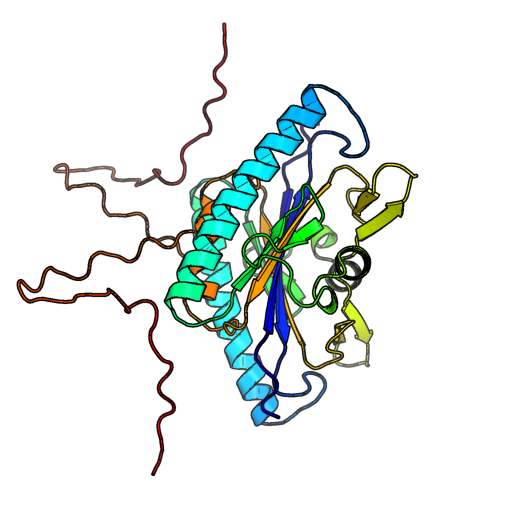5cv0-assembly1_B  TM=7.935E-01  e=4.727E-15  Homo sapiens
  6x8z-assembly1_A  TM=8.083E-01  e=6.993E-15  Homo sapiens
  5a4r-assembly1_A-2  TM=8.122E-01  e=1.034E-14  Mus musculus

Foldseek 3Di:
DPPFAKDKDKDKDQAPDQCVDDDPVNVVSVVVVLVVCCVLQVVLQVVCVVVPKHKWKARQVPQHTDPDPDPDCVVRVVQVVLVVVQWHWDDPPPDIQIQHPPRGRRMDMIMMMISDHCPDVSVVCSPVPPDPDDPDDVDDPPPVCVVVPPPPPPPPD/DPPFAKDKDKDKDQAPDQCVDDDPVNVVSVVVVLVVCCVLQVVLQVVCVVVPKHKWKARQVPQHTDPDPDPDCVVRVPQVVLVVVQWHWDDPPPDIQIQHPPRGRRMDMIMMMISDHCPDVSVVCVPVPDDPDDPDPVDDDPPVCVVVPPPDPPPPD

Radius of gyration: 20.25 Å; Cα contacts (8 Å, |Δi|>4): 510; chains: 2; bounding box: 46×64×60 Å

Sequence (314 aa):
MSKSSLTVITISHRTSHDMSGWSQDVEEEREGLLAAFIKGAGDICEALNSCGFWADFIDPSCGKPYLSNHTNSTFFETDERYRKLGFEIEDLGCCKVISHHLWGTHAYVGSLFTTAPMDHPLIALMTLTKTPPTPGVSSKGQGDSSLCQTVEEGKDNMSKSSLTVITISHRTSHDMSGWSQDVEEEREGLLAAFIKGAGDICEALNSCGFWADFIDPSCGKPYLSNHTNSTFFETDERYRKLGFEIEDLGCCKVISHHLWGTHAYVGSLFTTAPMDHPLIALMTLTKTPPTPGVSSKGQGDSSLCQTVEEGKDN